Protein AF-0000000079776681 (afdb_homodimer)

Organism: Hymenolepis diminuta (NCBI:txid6216)

Nearest PDB structures (foldseek):
  3s3t-assembly1_A  TM=7.686E-01  e=5.148E-08  Lactiplantibacillus plantarum
  3hgm-assembly1_B  TM=6.720E-01  e=2.477E-07  Halomonas elongata
  4wy2-assembly1_A-2  TM=6.965E-01  e=6.649E-05  Proteus mirabilis HI4320
  4r2k-assembly1_A-2  TM=7.471E-01  e=3.004E-04  Salmonella enterica subsp. enterica serovar Typhimurium str. LT2
  4r2j-assembly1_A-2  TM=7.509E-01  e=6.386E-04  Salmonella enterica subsp. enterica serovar Typhimurium str. LT2

pLDDT: mean 78.18, std 20.66, range [31.72, 98.12]

Solvent-accessible surface area (backbone atoms only — not comparable to full-atom values): 18279 Å² total; per-residue (Å²): 135,51,50,33,36,35,31,58,41,60,94,55,75,54,33,52,52,24,54,44,48,39,62,76,58,49,65,50,67,62,24,33,40,34,38,35,32,64,40,47,80,73,52,54,78,65,49,66,79,73,71,72,77,78,70,81,52,77,64,55,62,50,50,41,51,48,48,52,51,48,51,47,48,52,53,42,48,53,55,46,50,52,22,61,72,74,58,33,49,61,45,67,47,77,43,80,33,83,48,51,36,57,52,51,52,50,50,36,60,77,65,62,38,43,33,37,36,30,38,26,78,13,53,42,98,82,68,39,60,34,62,40,72,44,56,50,49,37,65,36,62,43,74,39,33,30,31,41,28,43,38,55,55,91,82,46,76,42,75,82,64,71,86,69,72,82,123,135,52,50,34,35,35,34,58,42,60,95,57,73,53,32,52,52,24,53,44,48,39,62,77,57,50,66,50,67,61,24,34,39,34,36,35,32,62,40,46,80,74,52,53,78,67,49,64,78,74,71,71,76,76,70,80,52,77,64,55,63,50,50,43,50,47,50,51,51,50,52,49,49,53,53,42,48,55,55,47,51,50,23,61,73,74,57,32,48,60,46,67,47,77,42,80,33,84,47,52,36,58,51,52,52,49,52,36,60,77,65,63,35,43,33,37,36,30,39,26,80,12,53,42,99,82,68,39,60,34,59,41,71,44,58,50,49,37,66,35,62,44,76,40,31,29,32,41,29,44,39,53,54,92,82,46,76,39,71,82,65,70,85,71,74,82,123

Foldseek 3Di:
DAFEEEQEDDPDPQSVLLVLCCVQPPDDQAYEYEYEYEAELPPCVLVPVPPPDPCPDPVSSVVSVVVVVVVQVVVQVLVVVVCVVVNHHYHYDYHYDNQPLVVSQVVCVVVVGQEYTYEAAQQDVVGHGDGDPNLVSNCVPHPHYYHYHYDDDVPDPPPRRDDDPSD/DAFEEEQEDDPDPQSVLLVLCCVQPPDDQAYEYEYEYEAELPPCVLVPVPPPDPCPDPVSSVVSVVVVVVVQVVVQVLVVVVCVVVNHHYHYDYHYDNQPLVVSQVVCVVVVGQEYTYEAAQQDVVGHGDGDPNLVSNCVPHPHYYHYHYDDDPVDPPPRRDDDPSD

Secondary structure (DSSP, 8-state):
-PPEEEEEE-SSTHHHHHHHHHHHHT--TT-EEEEEEEE-TT-GGGS-STT-SS--SHHHHHHHHHHHHHHHHHHHHHHHHHHHHHT-EEEEEEEE-S-HHHHHHHHHHHTT-SEEEEE--EE-TTS-EE--HHHHHHHHH-SS-EEEEPPPPTTS--TT-------/-PPEEEEEE-SSTHHHHHHHHHHHHT--TT-EEEEEEEE-TT-GGGS-SGGGSS--SHHHHHHHHHHHHHHHHHHHHHHHHHHHHHT-EEEEEEEE-S-HHHHHHHHHHHTT-SEEEEEE-EE-TTS-EE--HHHHHHHHH-SS-EEEEEPPPTTS--TT-------

Structure (mmCIF, N/CA/C/O backbone):
data_AF-0000000079776681-model_v1
#
loop_
_entity.id
_entity.type
_entity.pdbx_description
1 polymer 'Usp domain-containing protein'
#
loop_
_atom_site.group_PDB
_atom_site.id
_atom_site.type_symbol
_atom_site.label_atom_id
_atom_site.label_alt_id
_atom_site.label_comp_id
_atom_site.label_asym_id
_atom_site.label_entity_id
_atom_site.label_seq_id
_atom_site.pdbx_PDB_ins_code
_atom_site.Cartn_x
_atom_site.Cartn_y
_atom_site.Cartn_z
_atom_site.occupancy
_atom_site.B_iso_or_equiv
_atom_site.auth_seq_id
_atom_site.auth_comp_id
_atom_site.auth_asym_id
_atom_site.auth_atom_id
_atom_site.pdbx_PDB_model_num
ATOM 1 N N . MET A 1 1 ? -20.094 -4.68 -7.137 1 76.25 1 MET A N 1
ATOM 2 C CA . MET A 1 1 ? -19.25 -5.477 -8.023 1 76.25 1 MET A CA 1
ATOM 3 C C . MET A 1 1 ? -17.922 -5.809 -7.363 1 76.25 1 MET A C 1
ATOM 5 O O . MET A 1 1 ? -17.406 -5.027 -6.562 1 76.25 1 MET A O 1
ATOM 9 N N . GLY A 1 2 ? -17.453 -7.074 -7.484 1 90.62 2 GLY A N 1
ATOM 10 C CA . GLY A 1 2 ? -16.266 -7.582 -6.809 1 90.62 2 GLY A CA 1
ATOM 11 C C . GLY A 1 2 ? -14.969 -7.105 -7.438 1 90.62 2 GLY A C 1
ATOM 12 O O . GLY A 1 2 ? -14.922 -6.832 -8.641 1 90.62 2 GLY A O 1
ATOM 13 N N . ARG A 1 3 ? -14.016 -6.902 -6.762 1 95.25 3 ARG A N 1
ATOM 14 C CA . ARG A 1 3 ? -12.672 -6.512 -7.191 1 95.25 3 ARG A CA 1
ATOM 15 C C . ARG A 1 3 ? -11.82 -7.738 -7.488 1 95.25 3 ARG A C 1
ATOM 17 O O . ARG A 1 3 ? -12.125 -8.844 -7.031 1 95.25 3 ARG A O 1
ATOM 24 N N . THR A 1 4 ? -10.883 -7.508 -8.344 1 97.5 4 THR A N 1
ATOM 25 C CA . THR A 1 4 ? -9.82 -8.492 -8.516 1 97.5 4 THR A CA 1
ATOM 26 C C . THR A 1 4 ? -8.57 -8.086 -7.746 1 97.5 4 THR A C 1
ATOM 28 O O . THR A 1 4 ? -7.965 -7.047 -8.031 1 97.5 4 THR A O 1
ATOM 31 N N . ILE A 1 5 ? -8.172 -8.93 -6.816 1 97.81 5 ILE A N 1
ATOM 32 C CA . ILE A 1 5 ? -7.062 -8.625 -5.918 1 97.81 5 ILE A CA 1
ATOM 33 C C . ILE A 1 5 ? -5.934 -9.633 -6.137 1 97.81 5 ILE A C 1
ATOM 35 O O . ILE A 1 5 ? -6.168 -10.844 -6.156 1 97.81 5 ILE A O 1
ATOM 39 N N . LEU A 1 6 ? -4.734 -9.086 -6.367 1 98.12 6 LEU A N 1
ATOM 40 C CA . LEU A 1 6 ? -3.562 -9.93 -6.551 1 98.12 6 LEU A CA 1
ATOM 41 C C . LEU A 1 6 ? -2.729 -9.984 -5.277 1 98.12 6 LEU A C 1
ATOM 43 O O . LEU A 1 6 ? -2.365 -8.953 -4.723 1 98.12 6 LEU A O 1
ATOM 47 N N . VAL A 1 7 ? -2.453 -11.203 -4.828 1 97 7 VAL A N 1
ATOM 48 C CA . VAL A 1 7 ? -1.637 -11.445 -3.641 1 97 7 VAL A CA 1
ATOM 49 C C . VAL A 1 7 ? -0.467 -12.359 -3.994 1 97 7 VAL A C 1
ATOM 51 O O . VAL A 1 7 ? -0.622 -13.578 -4.043 1 97 7 VAL A O 1
ATOM 54 N N . PRO A 1 8 ? 0.708 -11.734 -4.281 1 95.88 8 PRO A N 1
ATOM 55 C CA . PRO A 1 8 ? 1.884 -12.594 -4.426 1 95.88 8 PRO A CA 1
ATOM 56 C C . PRO A 1 8 ? 2.188 -13.391 -3.158 1 95.88 8 PRO A C 1
ATOM 58 O O . PRO A 1 8 ? 2.135 -12.844 -2.055 1 95.88 8 PRO A O 1
ATOM 61 N N . ILE A 1 9 ? 2.496 -14.688 -3.346 1 91.56 9 ILE A N 1
ATOM 62 C CA . ILE A 1 9 ? 2.719 -15.547 -2.189 1 91.56 9 ILE A CA 1
ATOM 63 C C . ILE A 1 9 ? 4.027 -16.312 -2.361 1 91.56 9 ILE A C 1
ATOM 65 O O . ILE A 1 9 ? 4.504 -16.5 -3.484 1 91.56 9 ILE A O 1
ATOM 69 N N . ASP A 1 10 ? 4.602 -16.625 -1.295 1 85.25 10 ASP A N 1
ATOM 70 C CA . ASP A 1 10 ? 5.773 -17.484 -1.214 1 85.25 10 ASP A CA 1
ATOM 71 C C . ASP A 1 10 ? 5.676 -18.422 -0.013 1 85.25 10 ASP A C 1
ATOM 73 O O . ASP A 1 10 ? 4.684 -18.406 0.721 1 85.25 10 ASP A O 1
ATOM 77 N N . PRO A 1 11 ? 6.523 -19.344 0.108 1 82.12 11 PRO A N 1
ATOM 78 C CA . PRO A 1 11 ? 6.41 -20.328 1.188 1 82.12 11 PRO A CA 1
ATOM 79 C C . PRO A 1 11 ? 6.609 -19.719 2.57 1 82.12 11 PRO A C 1
ATOM 81 O O . PRO A 1 11 ? 6.332 -20.359 3.584 1 82.12 11 PRO A O 1
ATOM 84 N N . SER A 1 12 ? 7.043 -18.469 2.65 1 78 12 SER A N 1
ATOM 85 C CA . SER A 1 12 ? 7.305 -17.828 3.939 1 78 12 SER A CA 1
ATOM 86 C C . SER A 1 12 ? 6.008 -17.5 4.672 1 78 12 SER A C 1
ATOM 88 O O . SER A 1 12 ? 4.949 -17.391 4.051 1 78 12 SER A O 1
ATOM 90 N N . GLU A 1 13 ? 6.004 -17.375 5.988 1 78.19 13 GLU A N 1
ATOM 91 C CA . GLU A 1 13 ? 4.852 -17.031 6.816 1 78.19 13 GLU A CA 1
ATOM 92 C C . GLU A 1 13 ? 4.477 -15.555 6.648 1 78.19 13 GLU A C 1
ATOM 94 O O . GLU A 1 13 ? 3.34 -15.172 6.922 1 78.19 13 GLU A O 1
ATOM 99 N N . THR A 1 14 ? 5.367 -14.836 6.066 1 78.19 14 THR A N 1
ATOM 100 C CA . THR A 1 14 ? 5.16 -13.398 5.949 1 78.19 14 THR A CA 1
ATOM 101 C C . THR A 1 14 ? 4.039 -13.094 4.957 1 78.19 14 THR A C 1
ATOM 103 O O . THR A 1 14 ? 3.271 -12.148 5.152 1 78.19 14 THR A O 1
ATOM 106 N N . CYS A 1 15 ? 3.902 -13.961 3.988 1 83.38 15 CYS A N 1
ATOM 107 C CA . CYS A 1 15 ? 2.908 -13.664 2.963 1 83.38 15 CYS A CA 1
ATOM 108 C C . CYS A 1 15 ? 1.496 -13.852 3.504 1 83.38 15 CYS A C 1
ATOM 110 O O . CYS A 1 15 ? 0.536 -13.32 2.939 1 83.38 15 CYS A O 1
ATOM 112 N N . LYS A 1 16 ? 1.359 -14.617 4.605 1 87.56 16 LYS A N 1
ATOM 113 C CA . LYS A 1 16 ? 0.053 -14.805 5.23 1 87.56 16 LYS A CA 1
ATOM 114 C C . LYS A 1 16 ? -0.472 -13.492 5.805 1 87.56 16 LYS A C 1
ATOM 116 O O . LYS A 1 16 ? -1.683 -13.32 5.965 1 87.56 16 LYS A O 1
ATOM 121 N N . LEU A 1 17 ? 0.472 -12.648 6.09 1 89.88 17 LEU A N 1
ATOM 122 C CA . LEU A 1 17 ? 0.088 -11.359 6.641 1 89.88 17 LEU A CA 1
ATOM 123 C C . LEU A 1 17 ? -0.7 -10.547 5.617 1 89.88 17 LEU A C 1
ATOM 125 O O . LEU A 1 17 ? -1.634 -9.82 5.977 1 89.88 17 LEU A O 1
ATOM 129 N N . ALA A 1 18 ? -0.32 -10.672 4.344 1 93.5 18 ALA A N 1
ATOM 130 C CA . ALA A 1 18 ? -1.04 -9.977 3.279 1 93.5 18 ALA A CA 1
ATOM 131 C C . ALA A 1 18 ? -2.473 -10.484 3.164 1 93.5 18 ALA A C 1
ATOM 133 O O . ALA A 1 18 ? -3.41 -9.695 3.021 1 93.5 18 ALA A O 1
ATOM 134 N N . LEU A 1 19 ? -2.631 -11.781 3.254 1 92.62 19 LEU A N 1
ATOM 135 C CA . LEU A 1 19 ? -3.967 -12.359 3.191 1 92.62 19 LEU A CA 1
ATOM 136 C C . LEU A 1 19 ? -4.797 -11.953 4.406 1 92.62 19 LEU A C 1
ATOM 138 O O . LEU A 1 19 ? -5.98 -11.648 4.277 1 92.62 19 LEU A O 1
ATOM 142 N N . LYS A 1 20 ? -4.18 -11.969 5.539 1 92.06 20 LYS A N 1
ATOM 143 C CA . LYS A 1 20 ? -4.871 -11.539 6.746 1 92.06 20 LYS A CA 1
ATOM 144 C C . LYS A 1 20 ? -5.332 -10.086 6.625 1 92.06 20 LYS A C 1
ATOM 146 O O . LYS A 1 20 ? -6.449 -9.75 7.023 1 92.06 20 LYS A O 1
ATOM 151 N N . PHE A 1 21 ? -4.473 -9.312 6.109 1 93.62 21 PHE A N 1
ATOM 152 C CA . PHE A 1 21 ? -4.84 -7.918 5.887 1 93.62 21 PHE A CA 1
ATOM 153 C C . PHE A 1 21 ? -6.082 -7.82 5.012 1 93.62 21 PHE A C 1
ATOM 155 O O . PHE A 1 21 ? -7.012 -7.074 5.32 1 93.62 21 PHE A O 1
ATOM 162 N N . TYR A 1 22 ? -6.07 -8.562 3.887 1 94.88 22 TYR A N 1
ATOM 163 C CA . TYR A 1 22 ? -7.23 -8.578 3.006 1 94.88 22 TYR A CA 1
ATOM 164 C C . TYR A 1 22 ? -8.484 -9.008 3.762 1 94.88 22 TYR A C 1
ATOM 166 O O . TYR A 1 22 ? -9.516 -8.328 3.699 1 94.88 22 TYR A O 1
ATOM 174 N N . THR A 1 23 ? -8.422 -10.047 4.523 1 93.69 23 THR A N 1
ATOM 175 C CA . THR A 1 23 ? -9.578 -10.625 5.207 1 93.69 23 THR A CA 1
ATOM 176 C C . THR A 1 23 ? -10.109 -9.664 6.262 1 93.69 23 THR A C 1
ATOM 178 O O . THR A 1 23 ? -11.328 -9.523 6.426 1 93.69 23 THR A O 1
ATOM 181 N N . ASP A 1 24 ? -9.219 -8.961 6.875 1 91.88 24 ASP A N 1
ATOM 182 C CA . ASP A 1 24 ? -9.609 -8.117 7.996 1 91.88 24 ASP A CA 1
ATOM 183 C C . ASP A 1 24 ? -10.133 -6.77 7.512 1 91.88 24 ASP A C 1
ATOM 185 O O . ASP A 1 24 ? -10.969 -6.145 8.172 1 91.88 24 ASP A O 1
ATOM 189 N N . ASN A 1 25 ? -9.656 -6.402 6.289 1 92.5 25 ASN A N 1
ATOM 190 C CA . ASN A 1 25 ? -9.883 -4.996 5.969 1 92.5 25 ASN A CA 1
ATOM 191 C C . ASN A 1 25 ? -10.641 -4.84 4.652 1 92.5 25 ASN A C 1
ATOM 193 O O . ASN A 1 25 ? -11.289 -3.816 4.426 1 92.5 25 ASN A O 1
ATOM 197 N N . LEU A 1 26 ? -10.578 -5.855 3.789 1 92.94 26 LEU A N 1
ATOM 198 C CA . LEU A 1 26 ? -11.055 -5.625 2.43 1 92.94 26 LEU A CA 1
ATOM 199 C C . LEU A 1 26 ? -12.031 -6.715 2.002 1 92.94 26 LEU A C 1
ATOM 201 O O . LEU A 1 26 ? -12.562 -6.676 0.892 1 92.94 26 LEU A O 1
ATOM 205 N N . PHE A 1 27 ? -12.281 -7.57 2.885 1 92.38 27 PHE A N 1
ATOM 206 C CA . PHE A 1 27 ? -13.023 -8.766 2.52 1 92.38 27 PHE A CA 1
ATOM 207 C C . PHE A 1 27 ? -14.352 -8.398 1.857 1 92.38 27 PHE A C 1
ATOM 209 O O . PHE A 1 27 ? -15.125 -7.617 2.406 1 92.38 27 PHE A O 1
ATOM 216 N N . ASN A 1 28 ? -14.547 -8.922 0.691 1 93.06 28 ASN A N 1
ATOM 217 C CA . ASN A 1 28 ? -15.781 -8.875 -0.083 1 93.06 28 ASN A CA 1
ATOM 218 C C . ASN A 1 28 ? -16.031 -10.195 -0.815 1 93.06 28 ASN A C 1
ATOM 220 O O . ASN A 1 28 ? -15.219 -10.609 -1.639 1 93.06 28 ASN A O 1
ATOM 224 N N . LYS A 1 29 ? -17.094 -10.797 -0.49 1 92.94 29 LYS A N 1
ATOM 225 C CA . LYS A 1 29 ? -17.406 -12.125 -1.013 1 92.94 29 LYS A CA 1
ATOM 226 C C . LYS A 1 29 ? -17.438 -12.117 -2.539 1 92.94 29 LYS A C 1
ATOM 228 O O . LYS A 1 29 ? -17.281 -13.164 -3.172 1 92.94 29 LYS A O 1
ATOM 233 N N . ASP A 1 30 ? -17.641 -10.984 -3.098 1 95.31 30 ASP A N 1
ATOM 234 C CA . ASP A 1 30 ? -17.75 -10.891 -4.551 1 95.31 30 ASP A CA 1
ATOM 235 C C . ASP A 1 30 ? -16.375 -10.695 -5.195 1 95.31 30 ASP A C 1
ATOM 237 O O . ASP A 1 30 ? -16.25 -10.719 -6.418 1 95.31 30 ASP A O 1
ATOM 241 N N . ASP A 1 31 ? -15.352 -10.547 -4.391 1 96.75 31 ASP A N 1
ATOM 242 C CA . ASP A 1 31 ? -14 -10.352 -4.902 1 96.75 31 ASP A CA 1
ATOM 243 C C . ASP A 1 31 ? -13.453 -11.633 -5.52 1 96.75 31 ASP A C 1
ATOM 245 O O . ASP A 1 31 ? -13.969 -12.727 -5.266 1 96.75 31 ASP A O 1
ATOM 249 N N . THR A 1 32 ? -12.516 -11.469 -6.406 1 97.25 32 THR A N 1
ATOM 250 C CA . THR A 1 32 ? -11.656 -12.547 -6.875 1 97.25 32 THR A CA 1
ATOM 251 C C . THR A 1 32 ? -10.227 -12.344 -6.387 1 97.25 32 THR A C 1
ATOM 253 O O . THR A 1 32 ? -9.617 -11.305 -6.645 1 97.25 32 THR A O 1
ATOM 256 N N . LEU A 1 33 ? -9.75 -13.297 -5.664 1 97.12 33 LEU A N 1
ATOM 257 C CA . LEU A 1 33 ? -8.367 -13.25 -5.215 1 97.12 33 LEU A CA 1
ATOM 258 C C . LEU A 1 33 ? -7.473 -14.086 -6.129 1 97.12 33 LEU A C 1
ATOM 260 O O . LEU A 1 33 ? -7.777 -15.25 -6.41 1 97.12 33 LEU A O 1
ATOM 264 N N . ILE A 1 34 ? -6.406 -13.461 -6.617 1 97.44 34 ILE A N 1
ATOM 265 C CA . ILE A 1 34 ? -5.391 -14.156 -7.398 1 97.44 34 ILE A CA 1
ATOM 266 C C . ILE A 1 34 ? -4.133 -14.344 -6.555 1 97.44 34 ILE A C 1
ATOM 268 O O . ILE A 1 34 ? -3.469 -13.367 -6.188 1 97.44 34 ILE A O 1
ATOM 272 N N . PHE A 1 35 ? -3.896 -15.57 -6.219 1 96.38 35 PHE A N 1
ATOM 273 C CA . PHE A 1 35 ? -2.639 -15.914 -5.566 1 96.38 35 PHE A CA 1
ATOM 274 C C . PHE A 1 35 ? -1.572 -16.266 -6.594 1 96.38 35 PHE A C 1
ATOM 276 O O . PHE A 1 35 ? -1.797 -17.109 -7.469 1 96.38 35 PHE A O 1
ATOM 283 N N . LEU A 1 36 ? -0.427 -15.609 -6.52 1 95.88 36 LEU A N 1
ATOM 284 C CA . LEU A 1 36 ? 0.642 -15.828 -7.488 1 95.88 36 LEU A CA 1
ATOM 285 C C . LEU A 1 36 ? 1.93 -16.25 -6.789 1 95.88 36 LEU A C 1
ATOM 287 O O . LEU A 1 36 ? 2.408 -15.562 -5.887 1 95.88 36 LEU A O 1
ATOM 291 N N . HIS A 1 37 ? 2.422 -17.375 -7.125 1 93.75 37 HIS A N 1
ATOM 292 C CA . HIS A 1 37 ? 3.744 -17.812 -6.703 1 93.75 37 HIS A CA 1
ATOM 293 C C . HIS A 1 37 ? 4.727 -17.812 -7.867 1 93.75 37 HIS A C 1
ATOM 295 O O . HIS A 1 37 ? 4.5 -18.469 -8.883 1 93.75 37 HIS A O 1
ATOM 301 N N . VAL A 1 38 ? 5.77 -17.031 -7.707 1 91.81 38 VAL A N 1
ATOM 302 C CA . VAL A 1 38 ? 6.781 -16.922 -8.75 1 91.81 38 VAL A CA 1
ATOM 303 C C . VAL A 1 38 ? 8.031 -17.703 -8.344 1 91.81 38 VAL A C 1
ATOM 305 O O . VAL A 1 38 ? 8.586 -17.469 -7.262 1 91.81 38 VAL A O 1
ATOM 308 N N . ILE A 1 39 ? 8.477 -18.609 -9.133 1 85.94 39 ILE A N 1
ATOM 309 C CA . ILE A 1 39 ? 9.664 -19.422 -8.898 1 85.94 39 ILE A CA 1
ATOM 310 C C . ILE A 1 39 ? 10.805 -18.938 -9.789 1 85.94 39 ILE A C 1
ATOM 312 O O . ILE A 1 39 ? 10.625 -18.75 -10.992 1 85.94 39 ILE A O 1
ATOM 316 N N . ASP A 1 40 ? 11.883 -18.625 -9.133 1 80.62 40 ASP A N 1
ATOM 317 C CA . ASP A 1 40 ? 13.078 -18.281 -9.898 1 80.62 40 ASP A CA 1
ATOM 318 C C . ASP A 1 40 ? 13.781 -19.547 -10.406 1 80.62 40 ASP A C 1
ATOM 320 O O . ASP A 1 40 ? 14.359 -20.297 -9.617 1 80.62 40 ASP A O 1
ATOM 324 N N . PRO A 1 41 ? 13.781 -19.719 -11.695 1 74.88 41 PRO A N 1
ATOM 325 C CA . PRO A 1 41 ? 14.398 -20.938 -12.219 1 74.88 41 PRO A CA 1
ATOM 326 C C . PRO A 1 41 ? 15.914 -20.969 -12.047 1 74.88 41 PRO A C 1
ATOM 328 O O . PRO A 1 41 ? 16.531 -22.031 -12.125 1 74.88 41 PRO A O 1
ATOM 331 N N . THR A 1 42 ? 16.516 -19.719 -11.859 1 68.62 42 THR A N 1
ATOM 332 C CA . THR A 1 42 ? 17.969 -19.641 -11.766 1 68.62 42 THR A CA 1
ATOM 333 C C . THR A 1 42 ? 18.422 -19.797 -10.32 1 68.62 42 THR A C 1
ATOM 335 O O . THR A 1 42 ? 19.625 -19.906 -10.047 1 68.62 42 THR A O 1
ATOM 338 N N . SER A 1 43 ? 17.594 -19.578 -9.398 1 59.88 43 SER A N 1
ATOM 339 C CA . SER A 1 43 ? 17.969 -19.609 -7.988 1 59.88 43 SER A CA 1
ATOM 340 C C . SER A 1 43 ? 18.516 -20.984 -7.594 1 59.88 43 SER A C 1
ATOM 342 O O . SER A 1 43 ? 17.891 -22 -7.898 1 59.88 43 SER A O 1
ATOM 344 N N . LYS A 1 44 ? 19.984 -21.047 -7.551 1 51.59 44 LYS A N 1
ATOM 345 C CA . LYS A 1 44 ? 20.719 -22.234 -7.16 1 51.59 44 LYS A CA 1
ATOM 346 C C . LYS A 1 44 ? 20.109 -22.875 -5.918 1 51.59 44 LYS A C 1
ATOM 348 O O . LYS A 1 44 ? 20.5 -23.984 -5.539 1 51.59 44 LYS A O 1
ATOM 353 N N . LYS A 1 45 ? 19.75 -22 -5.094 1 50.94 45 LYS A N 1
ATOM 354 C CA . LYS A 1 45 ? 19.266 -22.578 -3.844 1 50.94 45 LYS A CA 1
ATOM 355 C C . LYS A 1 45 ? 18.234 -23.688 -4.105 1 50.94 45 LYS A C 1
ATOM 357 O O . LYS A 1 45 ? 17.797 -24.359 -3.178 1 50.94 45 LYS A O 1
ATOM 362 N N . MET A 1 46 ? 17.625 -23.562 -5.227 1 45.09 46 MET A N 1
ATOM 363 C CA . MET A 1 46 ? 16.781 -24.688 -5.609 1 45.09 46 MET A CA 1
ATOM 364 C C . MET A 1 46 ? 17.594 -25.984 -5.645 1 45.09 46 MET A C 1
ATOM 366 O O . MET A 1 46 ? 17.047 -27.078 -5.543 1 45.09 46 MET A O 1
ATOM 370 N N . VAL A 1 47 ? 19.047 -25.766 -6.012 1 39.06 47 VAL A N 1
ATOM 371 C CA . VAL A 1 47 ? 19.953 -26.906 -6.051 1 39.06 47 VAL A CA 1
ATOM 372 C C . VAL A 1 47 ? 20.578 -27.109 -4.676 1 39.06 47 VAL A C 1
ATOM 374 O O . VAL A 1 47 ? 21.188 -26.203 -4.121 1 39.06 47 VAL A O 1
ATOM 377 N N . GLY A 1 48 ? 20.016 -27.703 -3.713 1 38.88 48 GLY A N 1
ATOM 378 C CA . GLY A 1 48 ? 20.719 -28.078 -2.494 1 38.88 48 GLY A CA 1
ATOM 379 C C . GLY A 1 48 ? 22.219 -28.031 -2.639 1 38.88 48 GLY A C 1
ATOM 380 O O . GLY A 1 48 ? 22.766 -28.328 -3.707 1 38.88 48 GLY A O 1
ATOM 381 N N . GLU A 1 49 ? 22.891 -27.016 -1.97 1 40.31 49 GLU A N 1
ATOM 382 C CA . GLU A 1 49 ? 24.344 -27 -1.86 1 40.31 49 GLU A CA 1
ATOM 383 C C . GLU A 1 49 ? 24.922 -28.406 -1.908 1 40.31 49 GLU A C 1
ATOM 385 O O . GLU A 1 49 ? 26.141 -28.578 -1.887 1 40.31 49 GLU A O 1
ATOM 390 N N . GLU A 1 50 ? 24.219 -29.406 -1.318 1 38.34 50 GLU A N 1
ATOM 391 C CA . GLU A 1 50 ? 25.062 -30.578 -1.119 1 38.34 50 GLU A CA 1
ATOM 392 C C . GLU A 1 50 ? 25.797 -30.953 -2.4 1 38.34 50 GLU A C 1
ATOM 394 O O . GLU A 1 50 ? 27.016 -31.203 -2.375 1 38.34 50 GLU A O 1
ATOM 399 N N . LYS A 1 51 ? 25.219 -31.906 -3.355 1 43 51 LYS A N 1
ATOM 400 C CA . LYS A 1 51 ? 26.047 -32.75 -4.219 1 43 51 LYS A CA 1
ATOM 401 C C . LYS A 1 51 ? 26.516 -31.984 -5.453 1 43 51 LYS A C 1
ATOM 403 O O . LYS A 1 51 ? 25.875 -32.031 -6.5 1 43 51 LYS A O 1
ATOM 408 N N . LYS A 1 52 ? 27.062 -30.875 -5.297 1 43 52 LYS A N 1
ATOM 409 C CA . LYS A 1 52 ? 27.844 -30.297 -6.375 1 43 52 LYS A CA 1
ATOM 410 C C . LYS A 1 52 ? 28.656 -31.359 -7.117 1 43 52 LYS A C 1
ATOM 412 O O . LYS A 1 52 ? 29.234 -31.078 -8.164 1 43 52 LYS A O 1
ATOM 417 N N . GLU A 1 53 ? 29.375 -32.188 -6.203 1 38.47 53 GLU A N 1
ATOM 418 C CA . GLU A 1 53 ? 30.375 -32.969 -6.914 1 38.47 53 GLU A CA 1
ATOM 419 C C . GLU A 1 53 ? 29.781 -33.625 -8.156 1 38.47 53 GLU A C 1
ATOM 421 O O . GLU A 1 53 ? 30.359 -33.562 -9.242 1 38.47 53 GLU A O 1
ATOM 426 N N . GLU A 1 54 ? 29.312 -34.969 -7.984 1 38.69 54 GLU A N 1
ATOM 427 C CA . GLU A 1 54 ? 29.297 -36.031 -9 1 38.69 54 GLU A CA 1
ATOM 428 C C . GLU A 1 54 ? 28.109 -35.875 -9.945 1 38.69 54 GLU A C 1
ATOM 430 O O . GLU A 1 54 ? 28.016 -36.562 -10.953 1 38.69 54 GLU A O 1
ATOM 435 N N . LEU A 1 55 ? 26.844 -35.438 -9.438 1 39.38 55 LEU A N 1
ATOM 436 C CA . LEU A 1 55 ? 25.781 -35.906 -10.328 1 39.38 55 LEU A CA 1
ATOM 437 C C . LEU A 1 55 ? 25.547 -34.875 -11.445 1 39.38 55 LEU A C 1
ATOM 439 O O . LEU A 1 55 ? 24.844 -33.875 -11.242 1 39.38 55 LEU A O 1
ATOM 443 N N . ARG A 1 56 ? 26.484 -34.562 -12.195 1 40.88 56 ARG A N 1
ATOM 444 C CA . ARG A 1 56 ? 26.516 -34 -13.547 1 40.88 56 ARG A CA 1
ATOM 445 C C . ARG A 1 56 ? 25.312 -34.469 -14.352 1 40.88 56 ARG A C 1
ATOM 447 O O . ARG A 1 56 ? 25.234 -34.25 -15.562 1 40.88 56 ARG A O 1
ATOM 454 N N . ASP A 1 57 ? 24.594 -35.656 -13.93 1 42.62 57 ASP A N 1
ATOM 455 C CA . ASP A 1 57 ? 23.656 -36.219 -14.891 1 42.62 57 ASP A CA 1
ATOM 456 C C . ASP A 1 57 ? 22.359 -35.406 -14.953 1 42.62 57 ASP A C 1
ATOM 458 O O . ASP A 1 57 ? 21.891 -34.875 -13.938 1 42.62 57 ASP A O 1
ATOM 462 N N . ASN A 1 58 ? 21.812 -34.969 -16.109 1 47.72 58 ASN A N 1
ATOM 463 C CA . ASN A 1 58 ? 20.594 -34.344 -16.609 1 47.72 58 ASN A CA 1
ATOM 464 C C . ASN A 1 58 ? 19.391 -34.688 -15.75 1 47.72 58 ASN A C 1
ATOM 466 O O . ASN A 1 58 ? 18.344 -34.031 -15.844 1 47.72 58 ASN A O 1
ATOM 470 N N . SER A 1 59 ? 19.453 -35.781 -15 1 48.66 59 SER A N 1
ATOM 471 C CA . SER A 1 59 ? 18.297 -36.25 -14.25 1 48.66 59 SER A CA 1
ATOM 472 C C . SER A 1 59 ? 18.094 -35.438 -12.977 1 48.66 59 SER A C 1
ATOM 474 O O . SER A 1 59 ? 16.969 -35.25 -12.516 1 48.66 59 SER A O 1
ATOM 476 N N . VAL A 1 60 ? 19.141 -34.906 -12.367 1 49 60 VAL A N 1
ATOM 477 C CA . VAL A 1 60 ? 19.047 -34.219 -11.094 1 49 60 VAL A CA 1
ATOM 478 C C . VAL A 1 60 ? 18.391 -32.844 -11.297 1 49 60 VAL A C 1
ATOM 480 O O . VAL A 1 60 ? 17.609 -32.406 -10.461 1 49 60 VAL A O 1
ATOM 483 N N . SER A 1 61 ? 18.688 -32.281 -12.422 1 54.62 61 SER A N 1
ATOM 484 C CA . SER A 1 61 ? 18.078 -30.984 -12.742 1 54.62 61 SER A CA 1
ATOM 485 C C . SER A 1 61 ? 16.562 -31.109 -12.844 1 54.62 61 SER A C 1
ATOM 487 O O . SER A 1 61 ? 15.836 -30.203 -12.422 1 54.62 61 SER A O 1
ATOM 489 N N . ASN A 1 62 ? 16.172 -32.281 -13.352 1 57.62 62 ASN A N 1
ATOM 490 C CA . ASN A 1 62 ? 14.75 -32.531 -13.531 1 57.62 62 ASN A CA 1
ATOM 491 C C . ASN A 1 62 ? 14.039 -32.719 -12.195 1 57.62 62 ASN A C 1
ATOM 493 O O . ASN A 1 62 ? 12.906 -32.281 -12.008 1 57.62 62 ASN A O 1
ATOM 497 N N . ILE A 1 63 ? 14.805 -33.344 -11.227 1 56.44 63 ILE A N 1
ATOM 498 C CA . ILE A 1 63 ? 14.195 -33.656 -9.938 1 56.44 63 ILE A CA 1
ATOM 499 C C . ILE A 1 63 ? 14.008 -32.375 -9.133 1 56.44 63 ILE A C 1
ATOM 501 O O . ILE A 1 63 ? 12.969 -32.156 -8.508 1 56.44 63 ILE A O 1
ATOM 505 N N . THR A 1 64 ? 14.961 -31.516 -9.297 1 62.97 64 THR A N 1
ATOM 506 C CA . THR A 1 64 ? 14.891 -30.266 -8.555 1 62.97 64 THR A CA 1
ATOM 507 C C . THR A 1 64 ? 13.789 -29.375 -9.117 1 62.97 64 THR A C 1
ATOM 509 O O . THR A 1 64 ? 13 -28.797 -8.359 1 62.97 64 THR A O 1
ATOM 512 N N . ALA A 1 65 ? 13.711 -29.5 -10.375 1 66.44 65 ALA A N 1
ATOM 513 C CA . ALA A 1 65 ? 12.68 -28.703 -11.023 1 66.44 65 ALA A CA 1
ATOM 514 C C . ALA A 1 65 ? 11.289 -29.219 -10.672 1 66.44 65 ALA A C 1
ATOM 516 O O . ALA A 1 65 ? 10.383 -28.422 -10.398 1 66.44 65 ALA A O 1
ATOM 517 N N . GLN A 1 66 ? 11.234 -30.531 -10.648 1 72.25 66 GLN A N 1
ATOM 518 C CA . GLN A 1 66 ? 9.945 -31.125 -10.328 1 72.25 66 GLN A CA 1
ATOM 519 C C . GLN A 1 66 ? 9.555 -30.844 -8.883 1 72.25 66 GLN A C 1
ATOM 521 O O . GLN A 1 66 ? 8.383 -30.594 -8.586 1 72.25 66 GLN A O 1
ATOM 526 N N . ARG A 1 67 ? 10.477 -30.859 -8.016 1 71.44 67 ARG A N 1
ATOM 527 C CA . ARG A 1 67 ? 10.211 -30.594 -6.605 1 71.44 67 ARG A CA 1
ATOM 528 C C . ARG A 1 67 ? 9.75 -29.156 -6.395 1 71.44 67 ARG A C 1
ATOM 530 O O . ARG A 1 67 ? 8.836 -28.906 -5.613 1 71.44 67 ARG A O 1
ATOM 537 N N . VAL A 1 68 ? 10.383 -28.344 -7.102 1 71.19 68 VAL A N 1
ATOM 538 C CA . VAL A 1 68 ? 10.031 -26.922 -6.996 1 71.19 68 VAL A CA 1
ATOM 539 C C . VAL A 1 68 ? 8.602 -26.703 -7.496 1 71.19 68 VAL A C 1
ATOM 541 O O . VAL A 1 68 ? 7.82 -26 -6.859 1 71.19 68 VAL A O 1
ATOM 544 N N . LEU A 1 69 ? 8.32 -27.375 -8.516 1 73.62 69 LEU A N 1
ATOM 545 C CA . LEU A 1 69 ? 6.973 -27.281 -9.07 1 73.62 69 LEU A CA 1
ATOM 546 C C . LEU A 1 69 ? 5.945 -27.875 -8.117 1 73.62 69 LEU A C 1
ATOM 548 O O . LEU A 1 69 ? 4.863 -27.312 -7.934 1 73.62 69 LEU A O 1
ATOM 552 N N . ASP A 1 70 ? 6.34 -28.969 -7.555 1 77.5 70 ASP A N 1
ATOM 553 C CA . ASP A 1 70 ? 5.43 -29.625 -6.629 1 77.5 70 ASP A CA 1
ATOM 554 C C . ASP A 1 70 ? 5.195 -28.781 -5.383 1 77.5 70 ASP A C 1
ATOM 556 O O . ASP A 1 70 ? 4.07 -28.703 -4.879 1 77.5 70 ASP A O 1
ATOM 560 N N . ASN A 1 71 ? 6.215 -28.172 -4.953 1 77.38 71 ASN A N 1
ATOM 561 C CA . ASN A 1 71 ? 6.082 -27.281 -3.805 1 77.38 71 ASN A CA 1
ATOM 562 C C . ASN A 1 71 ? 5.199 -26.078 -4.129 1 77.38 71 ASN A C 1
ATOM 564 O O . ASN A 1 71 ? 4.398 -25.641 -3.293 1 77.38 71 ASN A O 1
ATOM 568 N N . GLY A 1 72 ? 5.387 -25.656 -5.293 1 78.56 72 GLY A N 1
ATOM 569 C CA . GLY A 1 72 ? 4.547 -24.562 -5.738 1 78.56 72 GLY A CA 1
ATOM 570 C C . GLY A 1 72 ? 3.078 -24.938 -5.824 1 78.56 72 GLY A C 1
ATOM 571 O O . GLY A 1 72 ? 2.213 -24.172 -5.387 1 78.56 72 GLY A O 1
ATOM 572 N N . LYS A 1 73 ? 2.848 -26.109 -6.258 1 82.06 73 LYS A N 1
ATOM 573 C CA . LYS A 1 73 ? 1.479 -26.609 -6.371 1 82.06 73 LYS A CA 1
ATOM 574 C C . LYS A 1 73 ? 0.848 -26.797 -4.992 1 82.06 73 LYS A C 1
ATOM 576 O O . LYS A 1 73 ? -0.318 -26.453 -4.789 1 82.06 73 LYS A O 1
ATOM 581 N N . ALA A 1 74 ? 1.649 -27.328 -4.145 1 85.69 74 ALA A N 1
ATOM 582 C CA . ALA A 1 74 ? 1.145 -27.516 -2.787 1 85.69 74 ALA A CA 1
ATOM 583 C C . ALA A 1 74 ? 0.773 -26.188 -2.141 1 85.69 74 ALA A C 1
ATOM 585 O O . ALA A 1 74 ? -0.253 -26.094 -1.463 1 85.69 74 ALA A O 1
ATOM 586 N N . LEU A 1 75 ? 1.588 -25.25 -2.371 1 85.44 75 LEU A N 1
ATOM 587 C CA . LEU A 1 75 ? 1.332 -23.922 -1.826 1 85.44 75 LEU A CA 1
ATOM 588 C C . LEU A 1 75 ? 0.036 -23.344 -2.385 1 85.44 75 LEU A C 1
ATOM 590 O O . LEU A 1 75 ? -0.814 -22.875 -1.63 1 85.44 75 LEU A O 1
ATOM 594 N N . THR A 1 76 ? -0.166 -23.438 -3.691 1 87.5 76 THR A N 1
ATOM 595 C CA . THR A 1 76 ? -1.353 -22.875 -4.332 1 87.5 76 THR A CA 1
ATOM 596 C C . THR A 1 76 ? -2.607 -23.625 -3.883 1 87.5 76 THR A C 1
ATOM 598 O O . THR A 1 76 ? -3.672 -23.016 -3.73 1 87.5 76 THR A O 1
ATOM 601 N N . HIS A 1 77 ? -2.486 -24.938 -3.566 1 89.44 77 HIS A N 1
ATOM 602 C CA . HIS A 1 77 ? -3.629 -25.734 -3.135 1 89.44 77 HIS A CA 1
ATOM 603 C C . HIS A 1 77 ? -4.145 -25.266 -1.777 1 89.44 77 HIS A C 1
ATOM 605 O O . HIS A 1 77 ? -5.355 -25.234 -1.544 1 89.44 77 HIS A O 1
ATOM 611 N N . LYS A 1 78 ? -3.244 -24.875 -0.934 1 89.69 78 LYS A N 1
ATOM 612 C CA . LYS A 1 78 ? -3.615 -24.375 0.387 1 89.69 78 LYS A CA 1
ATOM 613 C C . LYS A 1 78 ? -4.469 -23.125 0.277 1 89.69 78 LYS A C 1
ATOM 615 O O . LYS A 1 78 ? -5.465 -22.969 0.984 1 89.69 78 LYS A O 1
ATOM 620 N N . TYR A 1 79 ? -4.137 -22.281 -0.601 1 90.38 79 TYR A N 1
ATOM 621 C CA . TYR A 1 79 ? -4.836 -21.016 -0.738 1 90.38 79 TYR A CA 1
ATOM 622 C C . TYR A 1 79 ? -6.156 -21.188 -1.483 1 90.38 79 TYR A C 1
ATOM 624 O O . TYR A 1 79 ? -7.141 -20.516 -1.192 1 90.38 79 TYR A O 1
ATOM 632 N N . LEU A 1 80 ? -6.195 -22.172 -2.432 1 91.38 80 LEU A N 1
ATOM 633 C CA . LEU A 1 80 ? -7.449 -22.531 -3.092 1 91.38 80 LEU A CA 1
ATOM 634 C C . LEU A 1 80 ? -8.445 -23.109 -2.094 1 91.38 80 LEU A C 1
ATOM 636 O O . LEU A 1 80 ? -9.625 -22.75 -2.113 1 91.38 80 LEU A O 1
ATOM 640 N N . ALA A 1 81 ? -7.914 -23.953 -1.229 1 92.12 81 ALA A N 1
ATOM 641 C CA . ALA A 1 81 ? -8.758 -24.562 -0.2 1 92.12 81 ALA A CA 1
ATOM 642 C C . ALA A 1 81 ? -9.305 -23.5 0.75 1 92.12 81 ALA A C 1
ATOM 644 O O . ALA A 1 81 ? -10.484 -23.531 1.115 1 92.12 81 ALA A O 1
ATOM 645 N N . TRP A 1 82 ? -8.422 -22.578 1.156 1 90 82 TRP A N 1
ATOM 646 C CA . TRP A 1 82 ? -8.844 -21.469 2.01 1 90 82 TRP A CA 1
ATOM 647 C C . TRP A 1 82 ? -9.992 -20.703 1.37 1 90 82 TRP A C 1
ATOM 649 O O . TRP A 1 82 ? -10.984 -20.391 2.033 1 90 82 TRP A O 1
ATOM 659 N N . GLY A 1 83 ? -9.852 -20.359 0.069 1 90.94 83 GLY A N 1
ATOM 660 C CA . GLY A 1 83 ? -10.891 -19.641 -0.648 1 90.94 83 GLY A CA 1
ATOM 661 C C . GLY A 1 83 ? -12.227 -20.359 -0.664 1 90.94 83 GLY A C 1
ATOM 662 O O . GLY A 1 83 ? -13.281 -19.75 -0.494 1 90.94 83 GLY A O 1
ATOM 663 N N . ARG A 1 84 ? -12.164 -21.688 -0.869 1 90.69 84 ARG A N 1
ATOM 664 C CA . ARG A 1 84 ? -13.367 -22.516 -0.854 1 90.69 84 ARG A CA 1
ATOM 665 C C . ARG A 1 84 ? -14.039 -22.484 0.516 1 90.69 84 ARG A C 1
ATOM 667 O O . ARG A 1 84 ? -15.258 -22.344 0.611 1 90.69 84 ARG A O 1
ATOM 674 N N . ASP A 1 85 ? -13.258 -22.469 1.529 1 92.81 85 ASP A N 1
ATOM 675 C CA . ASP A 1 85 ? -13.773 -22.484 2.896 1 92.81 85 ASP A CA 1
ATOM 676 C C . ASP A 1 85 ? -14.461 -21.172 3.234 1 92.81 85 ASP A C 1
ATOM 678 O O . ASP A 1 85 ? -15.508 -21.156 3.883 1 92.81 85 ASP A O 1
ATOM 682 N N . VAL A 1 86 ? -13.891 -20.141 2.734 1 92.12 86 VAL A N 1
ATOM 683 C CA . VAL A 1 86 ? -14.398 -18.812 3.082 1 92.12 86 VAL A CA 1
ATOM 684 C C . VAL A 1 86 ? -15.484 -18.406 2.096 1 92.12 86 VAL A C 1
ATOM 686 O O . VAL A 1 86 ? -16.266 -17.484 2.371 1 92.12 86 VAL A O 1
ATOM 689 N N . GLY A 1 87 ? -15.555 -19.078 0.926 1 92.94 87 GLY A N 1
ATOM 690 C CA . GLY A 1 87 ? -16.594 -18.797 -0.054 1 92.94 87 GLY A CA 1
ATOM 691 C C . GLY A 1 87 ? -16.266 -17.625 -0.951 1 92.94 87 GLY A C 1
ATOM 692 O O . GLY A 1 87 ? -17.141 -16.812 -1.259 1 92.94 87 GLY A O 1
ATOM 693 N N . ILE A 1 88 ? -15.039 -17.406 -1.291 1 94.62 88 ILE A N 1
ATOM 694 C CA . ILE A 1 88 ? -14.617 -16.344 -2.193 1 94.62 88 ILE A CA 1
ATOM 695 C C . ILE A 1 88 ? -13.977 -16.953 -3.443 1 94.62 88 ILE A C 1
ATOM 697 O O . ILE A 1 88 ? -13.422 -18.047 -3.393 1 94.62 88 ILE A O 1
ATOM 701 N N . ASN A 1 89 ? -14.117 -16.344 -4.555 1 95.94 89 ASN A N 1
ATOM 702 C CA . ASN A 1 89 ? -13.461 -16.781 -5.781 1 95.94 89 ASN A CA 1
ATOM 703 C C . ASN A 1 89 ? -11.945 -16.625 -5.695 1 95.94 89 ASN A C 1
ATOM 705 O O . ASN A 1 89 ? -11.445 -15.562 -5.344 1 95.94 89 ASN A O 1
ATOM 709 N N . VAL A 1 90 ? -11.289 -17.75 -5.934 1 95.69 90 VAL A N 1
ATOM 710 C CA . VAL A 1 90 ? -9.828 -17.734 -5.855 1 95.69 90 VAL A CA 1
ATOM 711 C C . VAL A 1 90 ? -9.234 -18.328 -7.129 1 95.69 90 VAL A C 1
ATOM 713 O O . VAL A 1 90 ? -9.734 -19.328 -7.641 1 95.69 90 VAL A O 1
ATOM 716 N N . LYS A 1 91 ? -8.234 -17.656 -7.66 1 95.31 91 LYS A N 1
ATOM 717 C CA . LYS A 1 91 ? -7.336 -18.188 -8.68 1 95.31 91 LYS A CA 1
ATOM 718 C C . LYS A 1 91 ? -5.902 -18.266 -8.156 1 95.31 91 LYS A C 1
ATOM 720 O O . LYS A 1 91 ? -5.457 -17.391 -7.414 1 95.31 91 LYS A O 1
ATOM 725 N N . ALA A 1 92 ? -5.277 -19.359 -8.5 1 93.44 92 ALA A N 1
ATOM 726 C CA . ALA A 1 92 ? -3.885 -19.5 -8.078 1 93.44 92 ALA A CA 1
ATOM 727 C C . ALA A 1 92 ? -2.992 -19.859 -9.266 1 93.44 92 ALA A C 1
ATOM 729 O O . ALA A 1 92 ? -3.33 -20.734 -10.07 1 93.44 92 ALA A O 1
ATOM 730 N N . PHE A 1 93 ? -1.872 -19.109 -9.375 1 90.88 93 PHE A N 1
ATOM 731 C CA . PHE A 1 93 ? -0.925 -19.328 -10.469 1 90.88 93 PHE A CA 1
ATOM 732 C C . PHE A 1 93 ? 0.477 -19.578 -9.922 1 90.88 93 PHE A C 1
ATOM 734 O O . PHE A 1 93 ? 0.856 -19.016 -8.891 1 90.88 93 PHE A O 1
ATOM 741 N N . VAL A 1 94 ? 1.157 -20.469 -10.586 1 90.5 94 VAL A N 1
ATOM 742 C CA . VAL A 1 94 ? 2.598 -20.625 -10.414 1 90.5 94 VAL A CA 1
ATOM 743 C C . VAL A 1 94 ? 3.32 -20.219 -11.695 1 90.5 94 VAL A C 1
ATOM 745 O O . VAL A 1 94 ? 2.994 -20.719 -12.781 1 90.5 94 VAL A O 1
ATOM 748 N N . GLN A 1 95 ? 4.168 -19.312 -11.555 1 89.81 95 GLN A N 1
ATOM 749 C CA . GLN A 1 95 ? 4.906 -18.859 -12.727 1 89.81 95 GLN A CA 1
ATOM 750 C C . GLN A 1 95 ? 6.414 -18.969 -12.508 1 89.81 95 GLN A C 1
ATOM 752 O O . GLN A 1 95 ? 6.902 -18.688 -11.414 1 89.81 95 GLN A O 1
ATOM 757 N N . SER A 1 96 ? 7.074 -19.422 -13.516 1 86.62 96 SER A N 1
ATOM 758 C CA . SER A 1 96 ? 8.531 -19.406 -13.516 1 86.62 96 SER A CA 1
ATOM 759 C C . SER A 1 96 ? 9.078 -18.141 -14.172 1 86.62 96 SER A C 1
ATOM 761 O O . SER A 1 96 ? 8.781 -17.859 -15.336 1 86.62 96 SER A O 1
ATOM 763 N N . ASP A 1 97 ? 9.727 -17.312 -13.406 1 88.62 97 ASP A N 1
ATOM 764 C CA . ASP A 1 97 ? 10.289 -16.062 -13.891 1 88.62 97 ASP A CA 1
ATOM 765 C C . ASP A 1 97 ? 11.508 -15.648 -13.062 1 88.62 97 ASP A C 1
ATOM 767 O O . ASP A 1 97 ? 11.492 -15.758 -11.836 1 88.62 97 ASP A O 1
ATOM 771 N N . ALA A 1 98 ? 12.531 -15.219 -13.82 1 86.56 98 ALA A N 1
ATOM 772 C CA . ALA A 1 98 ? 13.734 -14.766 -13.117 1 86.56 98 ALA A CA 1
ATOM 773 C C . ALA A 1 98 ? 13.484 -13.461 -12.383 1 86.56 98 ALA A C 1
ATOM 775 O O . ALA A 1 98 ? 14.172 -13.141 -11.414 1 86.56 98 ALA A O 1
ATOM 776 N N . LYS A 1 99 ? 12.555 -12.727 -12.812 1 92.62 99 LYS A N 1
ATOM 777 C CA . LYS A 1 99 ? 12.195 -11.461 -12.188 1 92.62 99 LYS A CA 1
ATOM 778 C C . LYS A 1 99 ? 10.789 -11.516 -11.609 1 92.62 99 LYS A C 1
ATOM 780 O O . LYS A 1 99 ? 9.812 -11.188 -12.297 1 92.62 99 LYS A O 1
ATOM 785 N N . SER A 1 100 ? 10.719 -11.797 -10.383 1 93.19 100 SER A N 1
ATOM 786 C CA . SER A 1 100 ? 9.438 -11.984 -9.711 1 93.19 100 SER A CA 1
ATOM 787 C C . SER A 1 100 ? 8.578 -10.727 -9.805 1 93.19 100 SER A C 1
ATOM 789 O O . SER A 1 100 ? 7.371 -10.812 -10.047 1 93.19 100 SER A O 1
ATOM 791 N N . ALA A 1 101 ? 9.211 -9.625 -9.656 1 94.81 101 ALA A N 1
ATOM 792 C CA . ALA A 1 101 ? 8.477 -8.359 -9.664 1 94.81 101 ALA A CA 1
ATOM 793 C C . ALA A 1 101 ? 7.816 -8.117 -11.023 1 94.81 101 ALA A C 1
ATOM 795 O O . ALA A 1 101 ? 6.664 -7.688 -11.086 1 94.81 101 ALA A O 1
ATOM 796 N N . VAL A 1 102 ? 8.5 -8.438 -12.055 1 95.25 102 VAL A N 1
ATOM 797 C CA . VAL A 1 102 ? 7.98 -8.266 -13.414 1 95.25 102 VAL A CA 1
ATOM 798 C C . VAL A 1 102 ? 6.816 -9.219 -13.648 1 95.25 102 VAL A C 1
ATOM 800 O O . VAL A 1 102 ? 5.797 -8.836 -14.227 1 95.25 102 VAL A O 1
ATOM 803 N N . ALA A 1 103 ? 6.977 -10.398 -13.188 1 95.69 103 ALA A N 1
ATOM 804 C CA . ALA A 1 103 ? 5.906 -11.375 -13.305 1 95.69 103 ALA A CA 1
ATOM 805 C C . ALA A 1 103 ? 4.641 -10.906 -12.594 1 95.69 103 ALA A C 1
ATOM 807 O O . ALA A 1 103 ? 3.535 -11.031 -13.125 1 95.69 103 ALA A O 1
ATOM 808 N N . ILE A 1 104 ? 4.793 -10.32 -11.453 1 97 104 ILE A N 1
ATOM 809 C CA . ILE A 1 104 ? 3.676 -9.82 -10.656 1 97 104 ILE A CA 1
ATOM 810 C C . ILE A 1 104 ? 2.949 -8.719 -11.43 1 97 104 ILE A C 1
ATOM 812 O O . ILE A 1 104 ? 1.724 -8.742 -11.547 1 97 104 ILE A O 1
ATOM 816 N N . LEU A 1 105 ? 3.703 -7.867 -12 1 96.38 105 LEU A N 1
ATOM 817 C CA . LEU A 1 105 ? 3.113 -6.746 -12.734 1 96.38 105 LEU A CA 1
ATOM 818 C C . LEU A 1 105 ? 2.447 -7.227 -14.016 1 96.38 105 LEU A C 1
ATOM 820 O O . LEU A 1 105 ? 1.405 -6.703 -14.414 1 96.38 105 LEU A O 1
ATOM 824 N N . ASN A 1 106 ? 3.025 -8.211 -14.648 1 96.5 106 ASN A N 1
ATOM 825 C CA . ASN A 1 106 ? 2.422 -8.789 -15.844 1 96.5 106 ASN A CA 1
ATOM 826 C C . ASN A 1 106 ? 1.08 -9.445 -15.531 1 96.5 106 ASN A C 1
ATOM 828 O O . ASN A 1 106 ? 0.104 -9.242 -16.25 1 96.5 106 ASN A O 1
ATOM 832 N N . VAL A 1 107 ? 1.03 -10.148 -14.461 1 96.75 107 VAL A N 1
ATOM 833 C CA . VAL A 1 107 ? -0.211 -10.805 -14.055 1 96.75 107 VAL A CA 1
ATOM 834 C C . VAL A 1 107 ? -1.259 -9.758 -13.703 1 96.75 107 VAL A C 1
ATOM 836 O O . VAL A 1 107 ? -2.434 -9.898 -14.047 1 96.75 107 VAL A O 1
ATOM 839 N N . ALA A 1 108 ? -0.831 -8.719 -13.023 1 96.75 108 ALA A N 1
ATOM 840 C CA . ALA A 1 108 ? -1.749 -7.637 -12.672 1 96.75 108 ALA A CA 1
ATOM 841 C C . ALA A 1 108 ? -2.395 -7.039 -13.922 1 96.75 108 ALA A C 1
ATOM 843 O O . ALA A 1 108 ? -3.604 -6.805 -13.953 1 96.75 108 ALA A O 1
ATOM 844 N N . ARG A 1 109 ? -1.592 -6.852 -14.93 1 95.38 109 ARG A N 1
ATOM 845 C CA . ARG A 1 109 ? -2.082 -6.281 -16.172 1 95.38 109 ARG A CA 1
ATOM 846 C C . ARG A 1 109 ? -2.982 -7.27 -16.922 1 95.38 109 ARG A C 1
ATOM 848 O O . ARG A 1 109 ? -4.086 -6.918 -17.328 1 95.38 109 ARG A O 1
ATOM 855 N N . GLU A 1 110 ? -2.58 -8.461 -17.031 1 96.06 110 GLU A N 1
ATOM 856 C CA . GLU A 1 110 ? -3.262 -9.5 -17.812 1 96.06 110 GLU A CA 1
ATOM 857 C C . GLU A 1 110 ? -4.641 -9.805 -17.219 1 96.06 110 GLU A C 1
ATOM 859 O O . GLU A 1 110 ? -5.582 -10.094 -17.969 1 96.06 110 GLU A O 1
ATOM 864 N N . HIS A 1 111 ? -4.773 -9.695 -15.93 1 96.5 111 HIS A N 1
ATOM 865 C CA . HIS A 1 111 ? -6.016 -10.094 -15.281 1 96.5 111 HIS A CA 1
ATOM 866 C C . HIS A 1 111 ? -6.797 -8.883 -14.781 1 96.5 111 HIS A C 1
ATOM 868 O O . HIS A 1 111 ? -7.719 -9.023 -13.977 1 96.5 111 HIS A O 1
ATOM 874 N N . CYS A 1 112 ? -6.34 -7.664 -15.188 1 95.75 112 CYS A N 1
ATOM 875 C CA . CYS A 1 112 ? -7.023 -6.422 -14.844 1 95.75 112 CYS A CA 1
ATOM 876 C C . CYS A 1 112 ? -7.227 -6.305 -13.336 1 95.75 112 CYS A C 1
ATOM 878 O O . CYS A 1 112 ? -8.336 -6.035 -12.875 1 95.75 112 CYS A O 1
ATOM 880 N N . VAL A 1 113 ? -6.176 -6.535 -12.602 1 96.88 113 VAL A N 1
ATOM 881 C CA . VAL A 1 113 ? -6.176 -6.477 -11.141 1 96.88 113 VAL A CA 1
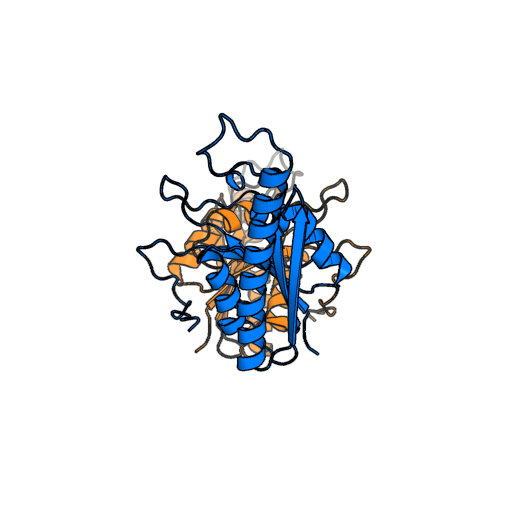ATOM 882 C C . VAL A 1 113 ? -6.488 -5.055 -10.68 1 96.88 113 VAL A C 1
ATOM 884 O O . VAL A 1 113 ? -5.984 -4.086 -11.258 1 96.88 113 VAL A O 1
ATOM 887 N N . ASP A 1 114 ? -7.309 -4.957 -9.625 1 96.12 114 ASP A N 1
ATOM 888 C CA . ASP A 1 114 ? -7.688 -3.656 -9.086 1 96.12 114 ASP A CA 1
ATOM 889 C C . ASP A 1 114 ? -6.746 -3.236 -7.957 1 96.12 114 ASP A C 1
ATOM 891 O O . ASP A 1 114 ? -6.621 -2.049 -7.656 1 96.12 114 ASP A O 1
ATOM 895 N N . HIS A 1 115 ? -6.133 -4.203 -7.379 1 97.19 115 HIS A N 1
ATOM 896 C CA . HIS A 1 115 ? -5.352 -3.947 -6.176 1 97.19 115 HIS A CA 1
ATOM 897 C C . HIS A 1 115 ? -4.348 -5.066 -5.918 1 97.19 115 HIS A C 1
ATOM 899 O O . HIS A 1 115 ? -4.684 -6.246 -6.055 1 97.19 115 HIS A O 1
ATOM 905 N N . ILE A 1 116 ? -3.111 -4.691 -5.652 1 97.94 116 ILE A N 1
ATOM 906 C CA . ILE A 1 116 ? -2.094 -5.656 -5.254 1 97.94 116 ILE A CA 1
ATOM 907 C C . ILE A 1 116 ? -1.828 -5.539 -3.756 1 97.94 116 ILE A C 1
ATOM 909 O O . ILE A 1 116 ? -1.653 -4.434 -3.234 1 97.94 116 ILE A O 1
ATOM 913 N N . ILE A 1 117 ? -1.843 -6.652 -3.055 1 97.75 117 ILE A N 1
ATOM 914 C CA . ILE A 1 117 ? -1.508 -6.691 -1.635 1 97.75 117 ILE A CA 1
ATOM 915 C C . ILE A 1 117 ? -0.334 -7.641 -1.406 1 97.75 117 ILE A C 1
ATOM 917 O O . ILE A 1 117 ? -0.415 -8.828 -1.733 1 97.75 117 ILE A O 1
ATOM 921 N N . MET A 1 118 ? 0.733 -7.113 -0.854 1 95.62 118 MET A N 1
ATOM 922 C CA . MET A 1 118 ? 1.906 -7.957 -0.658 1 95.62 118 MET A CA 1
ATOM 923 C C . MET A 1 118 ? 2.586 -7.645 0.671 1 95.62 118 MET A C 1
ATOM 925 O O . MET A 1 118 ? 2.424 -6.551 1.215 1 95.62 118 MET A O 1
ATOM 929 N N . ALA A 1 119 ? 3.295 -8.617 1.161 1 90.94 119 ALA A N 1
ATOM 930 C CA . ALA A 1 119 ? 4.031 -8.445 2.41 1 90.94 119 ALA A CA 1
ATOM 931 C C . ALA A 1 119 ? 5.469 -8.008 2.145 1 90.94 119 ALA A C 1
ATOM 933 O O . ALA A 1 119 ? 6.023 -8.289 1.081 1 90.94 119 ALA A O 1
ATOM 934 N N . SER A 1 120 ? 5.961 -7.223 3.025 1 84 120 SER A N 1
ATOM 935 C CA . SER A 1 120 ? 7.387 -6.914 3 1 84 120 SER A CA 1
ATOM 936 C C . SER A 1 120 ? 8.141 -7.695 4.074 1 84 120 SER A C 1
ATOM 938 O O . SER A 1 120 ? 7.566 -8.047 5.105 1 84 120 SER A O 1
ATOM 940 N N . ARG A 1 121 ? 9.234 -8.406 3.807 1 67.38 121 ARG A N 1
ATOM 941 C CA . ARG A 1 121 ? 10.008 -9.281 4.68 1 67.38 121 ARG A CA 1
ATOM 942 C C . ARG A 1 121 ? 10.43 -8.555 5.953 1 67.38 121 ARG A C 1
ATOM 944 O O . ARG A 1 121 ? 10.672 -9.188 6.984 1 67.38 121 ARG A O 1
ATOM 951 N N . GLY A 1 122 ? 10.008 -7.402 6.207 1 59.78 122 GLY A N 1
ATOM 952 C CA . GLY A 1 122 ? 10.188 -6.73 7.48 1 59.78 122 GLY A CA 1
ATOM 953 C C . GLY A 1 122 ? 11.617 -6.262 7.711 1 59.78 122 GLY A C 1
ATOM 954 O O . GLY A 1 122 ? 12.281 -5.812 6.781 1 59.78 122 GLY A O 1
ATOM 955 N N . LEU A 1 123 ? 12.172 -6.625 8.938 1 56.47 123 LEU A N 1
ATOM 956 C CA . LEU A 1 123 ? 13.406 -6.137 9.539 1 56.47 123 LEU A CA 1
ATOM 957 C C . LEU A 1 123 ? 14.617 -6.82 8.922 1 56.47 123 LEU A C 1
ATOM 959 O O . LEU A 1 123 ? 14.602 -8.031 8.695 1 56.47 123 LEU A O 1
ATOM 963 N N . ASN A 1 124 ? 15.438 -5.984 8.32 1 57.47 124 ASN A N 1
ATOM 964 C CA . ASN A 1 124 ? 16.75 -6.531 7.973 1 57.47 124 ASN A CA 1
ATOM 965 C C . ASN A 1 124 ? 17.484 -7.039 9.203 1 57.47 124 ASN A C 1
ATOM 967 O O . ASN A 1 124 ? 16.938 -7.027 10.312 1 57.47 124 ASN A O 1
ATOM 971 N N . ALA A 1 125 ? 18.547 -7.676 8.922 1 57.66 125 ALA A N 1
ATOM 972 C CA . ALA A 1 125 ? 19.391 -8.258 9.961 1 57.66 125 ALA A CA 1
ATOM 973 C C . ALA A 1 125 ? 19.688 -7.238 11.062 1 57.66 125 ALA A C 1
ATOM 975 O O . ALA A 1 125 ? 19.984 -7.613 12.203 1 57.66 125 ALA A O 1
ATOM 976 N N . LEU A 1 126 ? 19.5 -5.996 10.766 1 59.03 126 LEU A N 1
ATOM 977 C CA . LEU A 1 126 ? 19.844 -4.949 11.734 1 59.03 126 LEU A CA 1
ATOM 978 C C . LEU A 1 126 ? 18.594 -4.43 12.43 1 59.03 126 LEU A C 1
ATOM 980 O O . LEU A 1 126 ? 18.656 -3.498 13.234 1 59.03 126 LEU A O 1
ATOM 984 N N . GLY A 1 127 ? 17.516 -5.008 12.203 1 58.59 127 GLY A N 1
ATOM 985 C CA . GLY A 1 127 ? 16.281 -4.668 12.906 1 58.59 127 GLY A CA 1
ATOM 986 C C . GLY A 1 127 ? 15.547 -3.498 12.289 1 58.59 127 GLY A C 1
ATOM 987 O O . GLY A 1 127 ? 14.695 -2.883 12.938 1 58.59 127 GLY A O 1
ATOM 988 N N . ARG A 1 128 ? 16.047 -3.211 11.203 1 59.47 128 ARG A N 1
ATOM 989 C CA . ARG A 1 128 ? 15.391 -2.076 10.562 1 59.47 128 ARG A CA 1
ATOM 990 C C . ARG A 1 128 ? 14.414 -2.545 9.492 1 59.47 128 ARG A C 1
ATOM 992 O O . ARG A 1 128 ? 14.594 -3.605 8.891 1 59.47 128 ARG A O 1
ATOM 999 N N . THR A 1 129 ? 13.32 -1.819 9.445 1 60.84 129 THR A N 1
ATOM 1000 C CA . THR A 1 129 ? 12.344 -2.154 8.422 1 60.84 129 THR A CA 1
ATOM 1001 C C . THR A 1 129 ? 12.961 -2.053 7.031 1 60.84 129 THR A C 1
ATOM 1003 O O . THR A 1 129 ? 13.641 -1.07 6.715 1 60.84 129 THR A O 1
ATOM 1006 N N . PHE A 1 130 ? 13.039 -3.23 6.367 1 71.62 130 PHE A N 1
ATOM 1007 C CA . PHE A 1 130 ? 13.578 -3.283 5.012 1 71.62 130 PHE A CA 1
ATOM 1008 C C . PHE A 1 130 ? 12.531 -3.82 4.039 1 71.62 130 PHE A C 1
ATOM 1010 O O . PHE A 1 130 ? 11.797 -4.754 4.363 1 71.62 130 PHE A O 1
ATOM 1017 N N . MET A 1 131 ? 12.359 -3.049 2.986 1 82.81 131 MET A N 1
ATOM 1018 C CA . MET A 1 131 ? 11.516 -3.545 1.903 1 82.81 131 MET A CA 1
ATOM 1019 C C . MET A 1 131 ? 12.328 -4.387 0.923 1 82.81 131 MET A C 1
ATOM 1021 O O . MET A 1 131 ? 13.406 -3.98 0.496 1 82.81 131 MET A O 1
ATOM 1025 N N . GLY A 1 132 ? 11.875 -5.523 0.676 1 83.19 132 GLY A N 1
ATOM 1026 C CA . GLY A 1 132 ? 12.531 -6.375 -0.299 1 83.19 132 GLY A CA 1
ATOM 1027 C C . GLY A 1 132 ? 12.562 -5.777 -1.693 1 83.19 132 GLY A C 1
ATOM 1028 O O . GLY A 1 132 ? 11.781 -4.879 -2.004 1 83.19 132 GLY A O 1
ATOM 1029 N N . SER A 1 133 ? 13.43 -6.277 -2.492 1 87.25 133 SER A N 1
ATOM 1030 C CA . SER A 1 133 ? 13.633 -5.773 -3.848 1 87.25 133 SER A CA 1
ATOM 1031 C C . SER A 1 133 ? 12.375 -5.953 -4.695 1 87.25 133 SER A C 1
ATOM 1033 O O . SER A 1 133 ? 12.055 -5.102 -5.527 1 87.25 133 SER A O 1
ATOM 1035 N N . VAL A 1 134 ? 11.625 -7.027 -4.488 1 90.44 134 VAL A N 1
ATOM 1036 C CA . VAL A 1 134 ? 10.43 -7.305 -5.281 1 90.44 134 VAL A CA 1
ATOM 1037 C C . VAL A 1 134 ? 9.328 -6.316 -4.926 1 90.44 134 VAL A C 1
ATOM 1039 O O . VAL A 1 134 ? 8.766 -5.656 -5.805 1 90.44 134 VAL A O 1
ATOM 1042 N N . SER A 1 135 ? 9.016 -6.223 -3.617 1 92.69 135 SER A N 1
ATOM 1043 C CA . SER A 1 135 ? 7.977 -5.281 -3.197 1 92.69 135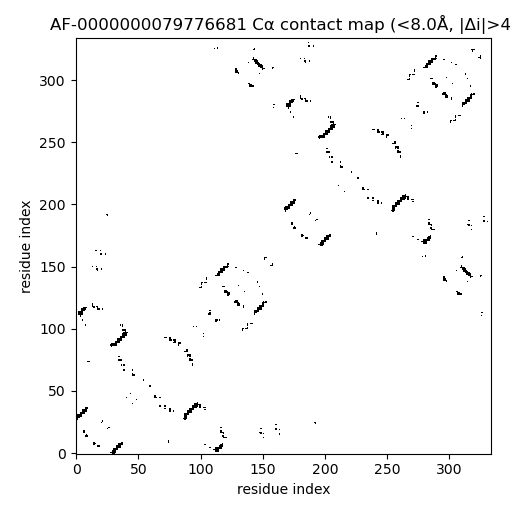 SER A CA 1
ATOM 1044 C C . SER A 1 135 ? 8.336 -3.854 -3.596 1 92.69 135 SER A C 1
ATOM 1046 O O . SER A 1 135 ? 7.469 -3.092 -4.031 1 92.69 135 SER A O 1
ATOM 1048 N N . ASN A 1 136 ? 9.562 -3.559 -3.475 1 90.81 136 ASN A N 1
ATOM 1049 C CA . ASN A 1 136 ? 10.023 -2.23 -3.863 1 90.81 136 ASN A CA 1
ATOM 1050 C C . ASN A 1 136 ? 9.773 -1.96 -5.344 1 90.81 136 ASN A C 1
ATOM 1052 O O . ASN A 1 136 ? 9.227 -0.917 -5.703 1 90.81 136 ASN A O 1
ATOM 1056 N N . TYR A 1 137 ? 10.125 -2.887 -6.152 1 91.75 137 TYR A N 1
ATOM 1057 C CA . TYR A 1 137 ? 9.938 -2.736 -7.594 1 91.75 137 TYR A CA 1
ATOM 1058 C C . TYR A 1 137 ? 8.453 -2.645 -7.941 1 91.75 137 TYR A C 1
ATOM 1060 O O . TYR A 1 137 ? 8.055 -1.798 -8.742 1 91.75 137 TYR A O 1
ATOM 1068 N N . VAL A 1 138 ? 7.664 -3.424 -7.359 1 94.44 138 VAL A N 1
ATOM 1069 C CA . VAL A 1 138 ? 6.238 -3.471 -7.66 1 94.44 138 VAL A CA 1
ATOM 1070 C C . VAL A 1 138 ? 5.586 -2.145 -7.277 1 94.44 138 VAL A C 1
ATOM 1072 O O . VAL A 1 138 ? 4.836 -1.564 -8.07 1 94.44 138 VAL A O 1
ATOM 1075 N N . VAL A 1 139 ? 5.891 -1.644 -6.133 1 93.62 139 VAL A N 1
ATOM 1076 C CA . VAL A 1 139 ? 5.258 -0.412 -5.676 1 93.62 139 VAL A CA 1
ATOM 1077 C C . VAL A 1 139 ? 5.66 0.746 -6.586 1 93.62 139 VAL A C 1
ATOM 1079 O O . VAL A 1 139 ? 4.859 1.646 -6.848 1 93.62 139 VAL A O 1
ATOM 1082 N N . HIS A 1 140 ? 6.789 0.697 -7.156 1 90.88 140 HIS A N 1
ATOM 1083 C CA . HIS A 1 140 ? 7.309 1.787 -7.973 1 90.88 140 HIS A CA 1
ATOM 1084 C C . HIS A 1 140 ? 6.746 1.73 -9.391 1 90.88 140 HIS A C 1
ATOM 1086 O O . HIS A 1 140 ? 6.645 2.758 -10.062 1 90.88 140 HIS A O 1
ATOM 1092 N N . HIS A 1 141 ? 6.293 0.564 -9.781 1 91.19 141 HIS A N 1
ATOM 1093 C CA . HIS A 1 141 ? 6.004 0.422 -11.203 1 91.19 141 HIS A CA 1
ATOM 1094 C C . HIS A 1 141 ? 4.551 0.027 -11.43 1 91.19 141 HIS A C 1
ATOM 1096 O O . HIS A 1 141 ? 4.09 -0.027 -12.578 1 91.19 141 HIS A O 1
ATOM 1102 N N . SER A 1 142 ? 3.867 -0.208 -10.367 1 93 142 SER A N 1
ATOM 1103 C CA . SER A 1 142 ? 2.479 -0.633 -10.508 1 93 142 SER A CA 1
ATOM 1104 C C . SER A 1 142 ? 1.605 0.497 -11.039 1 93 142 SER A C 1
ATOM 1106 O O . SER A 1 142 ? 1.774 1.655 -10.656 1 93 142 SER A O 1
ATOM 1108 N N . THR A 1 143 ? 0.595 0.113 -11.867 1 89.62 143 THR A N 1
ATOM 1109 C CA . THR A 1 143 ? -0.389 1.066 -12.367 1 89.62 143 THR A CA 1
ATOM 1110 C C . THR A 1 143 ? -1.681 0.987 -11.555 1 89.62 143 THR A C 1
ATOM 1112 O O . THR A 1 143 ? -2.635 1.72 -11.82 1 89.62 143 THR A O 1
ATOM 1115 N N . VAL A 1 144 ? -1.725 0.129 -10.594 1 93.38 144 VAL A N 1
ATOM 1116 C CA . VAL A 1 144 ? -2.861 -0.01 -9.695 1 93.38 144 VAL A CA 1
ATOM 1117 C C . VAL A 1 144 ? -2.398 0.174 -8.25 1 93.38 144 VAL A C 1
ATOM 1119 O O . VAL A 1 144 ? -1.203 0.087 -7.957 1 93.38 144 VAL A O 1
ATOM 1122 N N . PRO A 1 145 ? -3.301 0.388 -7.316 1 95.62 145 PRO A N 1
ATOM 1123 C CA . PRO A 1 145 ? -2.904 0.531 -5.91 1 95.62 145 PRO A CA 1
ATOM 1124 C C . PRO A 1 145 ? -2.184 -0.703 -5.375 1 95.62 145 PRO A C 1
ATOM 1126 O O . PRO A 1 145 ? -2.541 -1.831 -5.719 1 95.62 145 PRO A O 1
ATOM 1129 N N . VAL A 1 146 ? -1.145 -0.425 -4.566 1 96.88 146 VAL A N 1
ATOM 1130 C CA . VAL A 1 146 ? -0.386 -1.495 -3.928 1 96.88 146 VAL A CA 1
ATOM 1131 C C . VAL A 1 146 ? -0.372 -1.286 -2.414 1 96.88 146 VAL A C 1
ATOM 1133 O O . VAL A 1 146 ? -0.033 -0.202 -1.934 1 96.88 146 VAL A O 1
ATOM 1136 N N . THR A 1 147 ? -0.834 -2.289 -1.718 1 97.31 147 THR A N 1
ATOM 1137 C CA . THR A 1 147 ? -0.678 -2.289 -0.268 1 97.31 147 THR A CA 1
ATOM 1138 C C . THR A 1 147 ? 0.521 -3.135 0.147 1 97.31 147 THR A C 1
ATOM 1140 O O . THR A 1 147 ? 0.629 -4.301 -0.239 1 97.31 147 THR A O 1
ATOM 1143 N N . VAL A 1 148 ? 1.395 -2.535 0.866 1 96.06 148 VAL A N 1
ATOM 1144 C CA . VAL A 1 148 ? 2.535 -3.24 1.444 1 96.06 148 VAL A CA 1
ATOM 1145 C C . VAL A 1 148 ? 2.309 -3.449 2.939 1 96.06 148 VAL A C 1
ATOM 1147 O O . VAL A 1 148 ? 2.15 -2.484 3.691 1 96.06 148 VAL A O 1
ATOM 1150 N N . VAL A 1 149 ? 2.285 -4.695 3.346 1 94.31 149 VAL A N 1
ATOM 1151 C CA . VAL A 1 149 ? 2.057 -5.062 4.738 1 94.31 149 VAL A CA 1
ATOM 1152 C C . VAL A 1 149 ? 3.383 -5.43 5.402 1 94.31 149 VAL A C 1
ATOM 1154 O O . VAL A 1 149 ? 4.027 -6.41 5.02 1 94.31 149 VAL A O 1
ATOM 1157 N N . PRO A 1 150 ? 3.768 -4.625 6.371 1 89.44 150 PRO A N 1
ATOM 1158 C CA . PRO A 1 150 ? 5.051 -4.922 7.016 1 89.44 150 PRO A CA 1
ATOM 1159 C C . PRO A 1 150 ? 4.98 -6.141 7.934 1 89.44 150 PRO A C 1
ATOM 1161 O O . PRO A 1 150 ? 3.924 -6.438 8.492 1 89.44 150 PRO A O 1
ATOM 1164 N N . CYS A 1 151 ? 6.078 -6.848 7.934 1 78.44 151 CYS A N 1
ATOM 1165 C CA . CYS A 1 151 ? 6.199 -7.949 8.883 1 78.44 151 CYS A CA 1
ATOM 1166 C C . CYS A 1 151 ? 6.41 -7.422 10.305 1 78.44 151 CYS A C 1
ATOM 1168 O O . CYS A 1 151 ? 7.223 -6.523 10.523 1 78.44 151 CYS A O 1
ATOM 1170 N N . PRO A 1 152 ? 5.379 -7.816 11.203 1 66.75 152 PRO A N 1
ATOM 1171 C CA . PRO A 1 152 ? 5.52 -7.32 12.57 1 66.75 152 PRO A CA 1
ATOM 1172 C C . PRO A 1 152 ? 6.871 -7.672 13.188 1 66.75 152 PRO A C 1
ATOM 1174 O O . PRO A 1 152 ? 7.48 -8.68 12.82 1 66.75 152 PRO A O 1
ATOM 1177 N N . ASN A 1 153 ? 7.48 -6.617 13.68 1 57.19 153 ASN A N 1
ATOM 1178 C CA . ASN A 1 153 ? 8.648 -6.961 14.492 1 57.19 153 ASN A CA 1
ATOM 1179 C C . ASN A 1 153 ? 8.273 -7.91 15.625 1 57.19 153 ASN A C 1
ATOM 1181 O O . ASN A 1 153 ? 7.137 -7.914 16.094 1 57.19 153 ASN A O 1
ATOM 1185 N N . GLU A 1 154 ? 8.898 -9.094 15.68 1 52.56 154 GLU A N 1
ATOM 1186 C CA . GLU A 1 154 ? 8.672 -10.016 16.797 1 52.56 154 GLU A CA 1
ATOM 1187 C C . GLU A 1 154 ? 8.117 -9.289 18.016 1 52.56 154 GLU A C 1
ATOM 1189 O O . GLU A 1 154 ? 7.324 -9.852 18.766 1 52.56 154 GLU A O 1
ATOM 1194 N N . ASP A 1 155 ? 8.562 -8.164 18.344 1 46.22 155 ASP A N 1
ATOM 1195 C CA . ASP A 1 155 ? 8.242 -7.641 19.672 1 46.22 155 ASP A CA 1
ATOM 1196 C C . ASP A 1 155 ? 6.949 -6.832 19.656 1 46.22 155 ASP A C 1
ATOM 1198 O O . ASP A 1 155 ? 6.371 -6.543 20.703 1 46.22 155 ASP A O 1
ATOM 1202 N N . LYS A 1 156 ? 6.609 -6.27 18.609 1 46.97 156 LYS A N 1
ATOM 1203 C CA . LYS A 1 156 ? 5.402 -5.465 18.781 1 46.97 156 LYS A CA 1
ATOM 1204 C C . LYS A 1 156 ? 4.297 -5.93 17.844 1 46.97 156 LYS A C 1
ATOM 1206 O O . LYS A 1 156 ? 4.504 -6.016 16.625 1 46.97 156 LYS A O 1
ATOM 1211 N N . PRO A 1 157 ? 3.291 -6.672 18.406 1 42.28 157 PRO A N 1
ATOM 1212 C CA . PRO A 1 157 ? 2.184 -7.145 17.562 1 42.28 157 PRO A CA 1
ATOM 1213 C C . PRO A 1 157 ? 1.613 -6.047 16.672 1 42.28 157 PRO A C 1
ATOM 1215 O O . PRO A 1 157 ? 1.646 -4.867 17.031 1 42.28 157 PRO A O 1
ATOM 1218 N N . THR A 1 158 ? 1.834 -6.105 15.438 1 47.75 158 THR A N 1
ATOM 1219 C CA . THR A 1 158 ? 1.174 -5.133 14.57 1 47.75 158 THR A CA 1
ATOM 1220 C C . THR A 1 158 ? -0.209 -4.781 15.109 1 47.75 158 THR A C 1
ATOM 1222 O O . THR A 1 158 ? -1.004 -5.672 15.422 1 47.75 158 THR A O 1
ATOM 1225 N N . ARG A 1 159 ? -0.432 -3.883 15.727 1 38.94 159 ARG A N 1
ATOM 1226 C CA . ARG A 1 159 ? -1.728 -3.375 16.172 1 38.94 159 ARG A CA 1
ATOM 1227 C C . ARG A 1 159 ? -2.715 -3.314 15.008 1 38.94 159 ARG A C 1
ATOM 1229 O O . ARG A 1 159 ? -2.361 -2.887 13.906 1 38.94 159 ARG A O 1
ATOM 1236 N N . GLY A 1 160 ? -3.66 -4.387 14.992 1 41.62 160 GLY A N 1
ATOM 1237 C CA . GLY A 1 160 ? -4.809 -4.617 14.125 1 41.62 160 GLY A CA 1
ATOM 1238 C C . GLY A 1 160 ? -4.828 -6.004 13.523 1 41.62 160 GLY A C 1
ATOM 1239 O O . GLY A 1 160 ? -5.719 -6.328 12.734 1 41.62 160 GLY A O 1
ATOM 1240 N N . PHE A 1 161 ? -3.518 -6.527 13.438 1 40.25 161 PHE A N 1
ATOM 1241 C CA . PHE A 1 161 ? -3.645 -7.832 12.805 1 40.25 161 PHE A CA 1
ATOM 1242 C C . PHE A 1 161 ? -4.004 -8.906 13.828 1 40.25 161 PHE A C 1
ATOM 1244 O O . PHE A 1 161 ? -3.186 -9.25 14.68 1 40.25 161 PHE A O 1
ATOM 1251 N N . ARG A 1 162 ? -5.199 -9.109 14.062 1 35.81 162 ARG A N 1
ATOM 1252 C CA . ARG A 1 162 ? -5.574 -10.297 14.828 1 35.81 162 ARG A CA 1
ATOM 1253 C C . ARG A 1 162 ? -4.949 -11.555 14.227 1 35.81 162 ARG A C 1
ATOM 1255 O O . ARG A 1 162 ? -4.789 -11.656 13.016 1 35.81 162 ARG A O 1
ATOM 1262 N N . ARG A 1 163 ? -4.285 -12.414 14.992 1 33 163 ARG A N 1
ATOM 1263 C CA . ARG A 1 163 ? -3.59 -13.664 14.703 1 33 163 ARG A CA 1
ATOM 1264 C C . ARG A 1 163 ? -4.391 -14.531 13.734 1 33 163 ARG A C 1
ATOM 1266 O O . ARG A 1 163 ? -5.531 -14.906 14.031 1 33 163 ARG A O 1
ATOM 1273 N N . PHE A 1 164 ? -4.109 -14.461 12.508 1 31.83 164 PHE A N 1
ATOM 1274 C CA . PHE A 1 164 ? -4.754 -15.281 11.5 1 31.83 164 PHE A CA 1
ATOM 1275 C C . PHE A 1 164 ? -4.184 -16.703 11.508 1 31.83 164 PHE A C 1
ATOM 1277 O O . PHE A 1 164 ? -3.008 -16.891 11.188 1 31.83 164 PHE A O 1
ATOM 1284 N N . SER A 1 165 ? -4.734 -17.516 12.297 1 33.81 165 SER A N 1
ATOM 1285 C CA . SER A 1 165 ? -4.363 -18.922 12.227 1 33.81 165 SER A CA 1
ATOM 1286 C C . SER A 1 165 ? -4.91 -19.578 10.969 1 33.81 165 SER A C 1
ATOM 1288 O O . SER A 1 165 ? -6.125 -19.641 10.773 1 33.81 165 SER A O 1
ATOM 1290 N N . LEU A 1 166 ? -4.156 -19.594 9.898 1 34.12 166 LEU A N 1
ATOM 1291 C CA . LEU A 1 166 ? -4.555 -20.484 8.82 1 34.12 166 LEU A CA 1
ATOM 1292 C C . LEU A 1 166 ? -4.523 -21.938 9.273 1 34.12 166 LEU A C 1
ATOM 1294 O O . LEU A 1 166 ? -3.477 -22.453 9.68 1 34.12 166 LEU A O 1
ATOM 1298 N N . HIS A 1 167 ? -5.516 -22.391 10 1 34.12 167 HIS A N 1
ATOM 1299 C CA . HIS A 1 167 ? -5.57 -23.828 10.219 1 34.12 167 HIS A CA 1
ATOM 1300 C C . HIS A 1 167 ? -5.578 -24.594 8.898 1 34.12 167 HIS A C 1
ATOM 1302 O O . HIS A 1 167 ? -6.109 -24.094 7.898 1 34.12 167 HIS A O 1
ATOM 1308 N N . MET B 1 1 ? -15.266 -3.129 15.016 1 76.75 1 MET B N 1
ATOM 1309 C CA . MET B 1 1 ? -14.508 -1.994 15.539 1 76.75 1 MET B CA 1
ATOM 1310 C C . MET B 1 1 ? -13.828 -1.229 14.406 1 76.75 1 MET B C 1
ATOM 1312 O O . MET B 1 1 ? -13.445 -1.819 13.398 1 76.75 1 MET B O 1
ATOM 1316 N N . GLY B 1 2 ? -13.875 0.123 14.438 1 90.69 2 GLY B N 1
ATOM 1317 C CA . GLY B 1 2 ? -13.391 0.991 13.375 1 90.69 2 GLY B CA 1
ATOM 1318 C C . GLY B 1 2 ? -11.883 1.109 13.352 1 90.69 2 GLY B C 1
ATOM 1319 O O . GLY B 1 2 ? -11.219 0.985 14.383 1 90.69 2 GLY B O 1
ATOM 1320 N N . ARG B 1 3 ? -11.305 1.226 12.312 1 95.38 3 ARG B N 1
ATOM 1321 C CA . ARG B 1 3 ? -9.875 1.423 12.094 1 95.38 3 ARG B CA 1
ATOM 1322 C C . ARG B 1 3 ? -9.516 2.906 12.102 1 95.38 3 ARG B C 1
ATOM 1324 O O . ARG B 1 3 ? -10.391 3.76 11.914 1 95.38 3 ARG B O 1
ATOM 1331 N N . THR B 1 4 ? -8.297 3.135 12.438 1 97.5 4 THR B N 1
ATOM 1332 C CA . THR B 1 4 ? -7.73 4.465 12.242 1 97.5 4 THR B CA 1
ATOM 1333 C C . THR B 1 4 ? -6.875 4.504 10.977 1 97.5 4 THR B C 1
ATOM 1335 O O . THR B 1 4 ? -5.859 3.809 10.891 1 97.5 4 THR B O 1
ATOM 1338 N N . ILE B 1 5 ? -7.277 5.332 10.039 1 97.81 5 ILE B N 1
ATOM 1339 C CA . ILE B 1 5 ? -6.625 5.398 8.734 1 97.81 5 ILE B CA 1
ATOM 1340 C C . ILE B 1 5 ? -5.996 6.777 8.539 1 97.81 5 ILE B C 1
ATOM 1342 O O . ILE B 1 5 ? -6.652 7.801 8.766 1 97.81 5 ILE B O 1
ATOM 1346 N N . LEU B 1 6 ? -4.707 6.766 8.195 1 98.12 6 LEU B N 1
ATOM 1347 C CA . LEU B 1 6 ? -3.994 8.016 7.938 1 98.12 6 LEU B CA 1
ATOM 1348 C C . LEU B 1 6 ? -3.873 8.273 6.438 1 98.12 6 LEU B C 1
ATOM 1350 O O . LEU B 1 6 ? -3.414 7.406 5.691 1 98.12 6 LEU B O 1
ATOM 1354 N N . VAL B 1 7 ? -4.301 9.453 6.027 1 96.94 7 VAL B N 1
ATOM 1355 C CA . VAL B 1 7 ? -4.227 9.875 4.633 1 96.94 7 VAL B CA 1
ATOM 1356 C C . VAL B 1 7 ? -3.473 11.203 4.535 1 96.94 7 VAL B C 1
ATOM 1358 O O . VAL B 1 7 ? -4.051 12.266 4.75 1 96.94 7 VAL B O 1
ATOM 1361 N N . PRO B 1 8 ? -2.152 11.117 4.246 1 95.88 8 PRO B N 1
ATOM 1362 C CA . PRO B 1 8 ? -1.459 12.375 3.955 1 95.88 8 PRO B CA 1
ATOM 1363 C C . PRO B 1 8 ? -2.049 13.102 2.754 1 95.88 8 PRO B C 1
ATOM 1365 O O . PRO B 1 8 ? -2.342 12.484 1.729 1 95.88 8 PRO B O 1
ATOM 1368 N N . ILE B 1 9 ? -2.219 14.422 2.908 1 91.38 9 ILE B N 1
ATOM 1369 C CA . ILE B 1 9 ? -2.857 15.195 1.848 1 91.38 9 ILE B CA 1
ATOM 1370 C C . ILE B 1 9 ? -2.006 16.422 1.516 1 91.38 9 ILE B C 1
ATOM 1372 O O . ILE B 1 9 ? -1.214 16.875 2.344 1 91.38 9 ILE B O 1
ATOM 1376 N N . ASP B 1 10 ? -2.107 16.828 0.331 1 85.12 10 ASP B N 1
ATOM 1377 C CA . ASP B 1 10 ? -1.52 18.078 -0.156 1 85.12 10 ASP B CA 1
ATOM 1378 C C . ASP B 1 10 ? -2.469 18.797 -1.11 1 85.12 10 ASP B C 1
ATOM 1380 O O . ASP B 1 10 ? -3.582 18.328 -1.356 1 85.12 10 ASP B O 1
ATOM 1384 N N . PRO B 1 11 ? -2.184 19.953 -1.496 1 81.81 11 PRO B N 1
ATOM 1385 C CA . PRO B 1 11 ? -3.107 20.719 -2.334 1 81.81 11 PRO B CA 1
ATOM 1386 C C . PRO B 1 11 ? -3.291 20.109 -3.721 1 81.81 11 PRO B C 1
ATOM 1388 O O . PRO B 1 11 ? -4.195 20.5 -4.461 1 81.81 11 PRO B O 1
ATOM 1391 N N . SER B 1 12 ? -2.48 19.125 -4.09 1 77.81 12 SER B N 1
ATOM 1392 C CA . SER B 1 12 ? -2.564 18.531 -5.422 1 77.81 12 SER B CA 1
ATOM 1393 C C . SER B 1 12 ? -3.807 17.656 -5.559 1 77.81 12 SER B C 1
ATOM 1395 O O . SER B 1 12 ? -4.371 17.203 -4.559 1 77.81 12 SER B O 1
ATOM 1397 N N . GLU B 1 13 ? -4.32 17.406 -6.746 1 78.25 13 GLU B N 1
ATOM 1398 C CA . GLU B 1 13 ? -5.477 16.562 -7.039 1 78.25 13 GLU B CA 1
ATOM 1399 C C . GLU B 1 13 ? -5.145 15.094 -6.855 1 78.25 13 GLU B C 1
ATOM 1401 O O . GLU B 1 13 ? -6.039 14.266 -6.66 1 78.25 13 GLU B O 1
ATOM 1406 N N . THR B 1 14 ? -3.891 14.828 -6.773 1 78.06 14 THR B N 1
ATOM 1407 C CA . THR B 1 14 ? -3.451 13.438 -6.703 1 78.06 14 THR B CA 1
ATOM 1408 C C . THR B 1 14 ? -3.834 12.812 -5.363 1 78.06 14 THR B C 1
ATOM 1410 O O . THR B 1 14 ? -4.18 11.633 -5.297 1 78.06 14 THR B O 1
ATOM 1413 N N . CYS B 1 15 ? -3.875 13.641 -4.352 1 83.25 15 CYS B N 1
ATOM 1414 C CA . CYS B 1 15 ? -4.145 13.078 -3.031 1 83.25 15 CYS B CA 1
ATOM 1415 C C . CYS B 1 15 ? -5.605 12.656 -2.908 1 83.25 15 CYS B C 1
ATOM 1417 O O . CYS B 1 15 ? -5.949 11.852 -2.043 1 83.25 15 CYS B O 1
ATOM 1419 N N . LYS B 1 16 ? -6.48 13.211 -3.777 1 87.56 16 LYS B N 1
ATOM 1420 C CA . LYS B 1 16 ? -7.887 12.82 -3.773 1 87.56 16 LYS B CA 1
ATOM 1421 C C . LYS B 1 16 ? -8.055 11.359 -4.188 1 87.56 16 LYS B C 1
ATOM 1423 O O . LYS B 1 16 ? -9.047 10.719 -3.834 1 87.56 16 LYS B O 1
ATOM 1428 N N . LEU B 1 17 ? -7.074 10.93 -4.914 1 90 17 LEU B N 1
ATOM 1429 C CA . LEU B 1 17 ? -7.121 9.539 -5.363 1 90 17 LEU B CA 1
ATOM 1430 C C . LEU B 1 17 ? -7.023 8.586 -4.18 1 90 17 LEU B C 1
ATOM 1432 O O . LEU B 1 17 ? -7.668 7.531 -4.176 1 90 17 LEU B O 1
ATOM 1436 N N . ALA B 1 18 ? -6.227 8.961 -3.182 1 93.56 18 ALA B N 1
ATOM 1437 C CA . ALA B 1 18 ? -6.102 8.141 -1.979 1 93.56 18 ALA B CA 1
ATOM 1438 C C . ALA B 1 18 ? -7.426 8.062 -1.224 1 93.56 18 ALA B C 1
ATOM 1440 O O . ALA B 1 18 ? -7.828 6.992 -0.771 1 93.56 18 ALA B O 1
ATOM 1441 N N . LEU B 1 19 ? -8.086 9.188 -1.128 1 92.75 19 LEU B N 1
ATOM 1442 C CA . LEU B 1 19 ? -9.383 9.219 -0.457 1 92.75 19 LEU B CA 1
ATOM 1443 C C . LEU B 1 19 ? -10.422 8.414 -1.238 1 92.75 19 LEU B C 1
ATOM 1445 O O . LEU B 1 19 ? -11.219 7.684 -0.649 1 92.75 19 LEU B O 1
ATOM 1449 N N . LYS B 1 20 ? -10.398 8.562 -2.516 1 92.12 20 LYS B N 1
ATOM 1450 C CA . LYS B 1 20 ? -11.312 7.793 -3.355 1 92.12 20 LYS B CA 1
ATOM 1451 C C . LYS B 1 20 ? -11.078 6.293 -3.184 1 92.12 20 LYS B C 1
ATOM 1453 O O . LYS B 1 20 ? -12.031 5.516 -3.102 1 92.12 20 LYS B O 1
ATOM 1458 N N . PHE B 1 21 ? -9.852 5.949 -3.148 1 93.69 21 PHE B N 1
ATOM 1459 C CA . PHE B 1 21 ? -9.523 4.551 -2.914 1 93.69 21 PHE B CA 1
ATOM 1460 C C . PHE B 1 21 ? -10.141 4.062 -1.608 1 93.69 21 PHE B C 1
ATOM 1462 O O . PHE B 1 21 ? -10.75 2.99 -1.564 1 93.69 21 PHE B O 1
ATOM 1469 N N . TYR B 1 22 ? -9.93 4.844 -0.527 1 94.94 22 TYR B N 1
ATOM 1470 C CA . TYR B 1 22 ? -10.516 4.488 0.761 1 94.94 22 TYR B CA 1
ATOM 1471 C C . TYR B 1 22 ? -12.031 4.332 0.647 1 94.94 22 TYR B C 1
ATOM 1473 O O . TYR B 1 22 ? -12.586 3.318 1.075 1 94.94 22 TYR B O 1
ATOM 1481 N N . THR B 1 23 ? -12.711 5.25 0.029 1 93.75 23 THR B N 1
ATOM 1482 C CA . THR B 1 23 ? -14.164 5.273 -0.047 1 93.75 23 THR B CA 1
ATOM 1483 C C . THR B 1 23 ? -14.68 4.09 -0.861 1 93.75 23 THR B C 1
ATOM 1485 O O . THR B 1 23 ? -15.695 3.48 -0.507 1 93.75 23 THR B O 1
ATOM 1488 N N . ASP B 1 24 ? -13.938 3.729 -1.857 1 92 24 ASP B N 1
ATOM 1489 C CA . ASP B 1 24 ? -14.406 2.699 -2.781 1 92 24 ASP B CA 1
ATOM 1490 C C . ASP B 1 24 ? -14.109 1.302 -2.242 1 92 24 ASP B C 1
ATOM 1492 O O . ASP B 1 24 ? -14.836 0.349 -2.545 1 92 24 ASP B O 1
ATOM 1496 N N . ASN B 1 25 ? -13.062 1.27 -1.365 1 92.5 25 ASN B N 1
ATOM 1497 C CA . ASN B 1 25 ? -12.57 -0.078 -1.103 1 92.5 25 ASN B CA 1
ATOM 1498 C C . ASN B 1 25 ? -12.578 -0.398 0.39 1 92.5 25 ASN B C 1
ATOM 1500 O O . ASN B 1 25 ? -12.625 -1.566 0.778 1 92.5 25 ASN B O 1
ATOM 1504 N N . LEU B 1 26 ? -12.562 0.625 1.228 1 93 26 LEU B N 1
ATOM 1505 C CA . LEU B 1 26 ? -12.281 0.351 2.633 1 93 26 LEU B CA 1
ATOM 1506 C C . LEU B 1 26 ? -13.32 1.02 3.531 1 93 26 LEU B C 1
ATOM 1508 O O . LEU B 1 26 ? -13.273 0.877 4.754 1 93 26 LEU B O 1
ATOM 1512 N N . PHE B 1 27 ? -14.227 1.635 2.922 1 92.38 27 PHE B N 1
ATOM 1513 C CA . PHE B 1 27 ? -15.141 2.482 3.676 1 92.38 27 PHE B CA 1
ATOM 1514 C C . PHE B 1 27 ? -15.812 1.697 4.801 1 92.38 27 PHE B C 1
ATOM 1516 O O . PHE B 1 27 ? -16.375 0.629 4.562 1 92.38 27 PHE B O 1
ATOM 1523 N N . ASN B 1 28 ? -15.672 2.209 5.973 1 93.19 28 ASN B N 1
ATOM 1524 C CA . ASN B 1 28 ? -16.344 1.763 7.188 1 93.19 28 ASN B CA 1
ATOM 1525 C C . ASN B 1 28 ? -16.75 2.941 8.07 1 93.19 28 ASN B C 1
ATOM 1527 O O . ASN B 1 28 ? -15.891 3.711 8.516 1 93.19 28 ASN B O 1
ATOM 1531 N N . LYS B 1 29 ? -17.984 3.059 8.281 1 93.06 29 LYS B N 1
ATOM 1532 C CA . LYS B 1 29 ? -18.531 4.207 9.008 1 93.06 29 LYS B CA 1
ATOM 1533 C C . LYS B 1 29 ? -17.906 4.32 10.398 1 93.06 29 LYS B C 1
ATOM 1535 O O . LYS B 1 29 ? -17.922 5.395 11 1 93.06 29 LYS B O 1
ATOM 1540 N N . ASP B 1 30 ? -17.406 3.246 10.875 1 95.38 30 ASP B N 1
ATOM 1541 C CA . ASP B 1 30 ? -16.844 3.246 12.227 1 95.38 30 ASP B CA 1
ATOM 1542 C C . ASP B 1 30 ? -15.375 3.648 12.211 1 95.38 30 ASP B C 1
ATOM 1544 O O . ASP B 1 30 ? -14.766 3.83 13.266 1 95.38 30 ASP B O 1
ATOM 1548 N N . ASP B 1 31 ? -14.812 3.838 11.039 1 96.75 31 ASP B N 1
ATOM 1549 C CA . ASP B 1 31 ? -13.406 4.219 10.914 1 96.75 31 ASP B CA 1
ATOM 1550 C C . ASP B 1 31 ? -13.188 5.668 11.352 1 96.75 31 ASP B C 1
ATOM 1552 O O . ASP B 1 31 ? -14.141 6.445 11.43 1 96.75 31 ASP B O 1
ATOM 1556 N N . THR B 1 32 ? -11.992 5.953 11.742 1 97.19 32 THR B N 1
ATOM 1557 C CA . THR B 1 32 ? -11.5 7.32 11.898 1 97.19 32 THR B CA 1
ATOM 1558 C C . THR B 1 32 ? -10.453 7.645 10.828 1 97.19 32 THR B C 1
ATOM 1560 O O . THR B 1 32 ? -9.445 6.945 10.711 1 97.19 32 THR B O 1
ATOM 1563 N N . LEU B 1 33 ? -10.734 8.625 10.062 1 97.12 33 LEU B N 1
ATOM 1564 C CA . LEU B 1 33 ? -9.773 9.078 9.07 1 97.12 33 LEU B CA 1
ATOM 1565 C C . LEU B 1 33 ? -8.977 10.273 9.586 1 97.12 33 LEU B C 1
ATOM 1567 O O . LEU B 1 33 ? -9.555 11.25 10.07 1 97.12 33 LEU B O 1
ATOM 1571 N N . ILE B 1 34 ? -7.664 10.156 9.508 1 97.38 34 ILE B N 1
ATOM 1572 C CA . ILE B 1 34 ? -6.773 11.258 9.852 1 97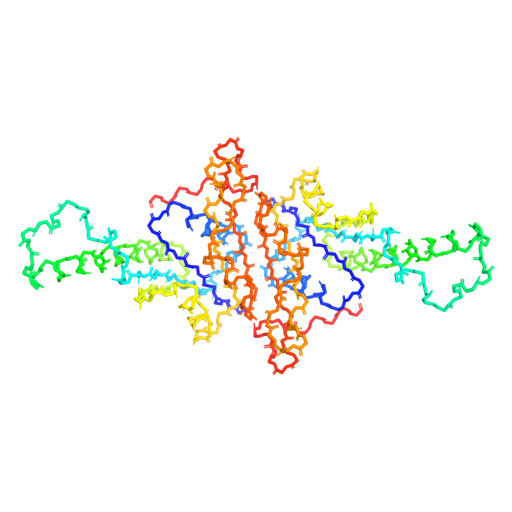.38 34 ILE B CA 1
ATOM 1573 C C . ILE B 1 34 ? -6.168 11.844 8.57 1 97.38 34 ILE B C 1
ATOM 1575 O O . ILE B 1 34 ? -5.402 11.172 7.879 1 97.38 34 ILE B O 1
ATOM 1579 N N . PHE B 1 35 ? -6.582 13.023 8.281 1 96.38 35 PHE B N 1
ATOM 1580 C CA . PHE B 1 35 ? -5.961 13.766 7.188 1 96.38 35 PHE B CA 1
ATOM 1581 C C . PHE B 1 35 ? -4.781 14.594 7.699 1 96.38 35 PHE B C 1
ATOM 1583 O O . PHE B 1 35 ? -4.922 15.352 8.664 1 96.38 35 PHE B O 1
ATOM 1590 N N . LEU B 1 36 ? -3.627 14.43 7.082 1 95.75 36 LEU B N 1
ATOM 1591 C CA . LEU B 1 36 ? -2.426 15.133 7.523 1 95.75 36 LEU B CA 1
ATOM 1592 C C . LEU B 1 36 ? -1.831 15.953 6.387 1 95.75 36 LEU B C 1
ATOM 1594 O O . LEU B 1 36 ? -1.552 15.422 5.309 1 95.75 36 LEU B O 1
ATOM 1598 N N . HIS B 1 37 ? -1.717 17.203 6.59 1 93.62 37 HIS B N 1
ATOM 1599 C CA . HIS B 1 37 ? -0.984 18.094 5.691 1 93.62 37 HIS B CA 1
ATOM 1600 C C . HIS B 1 37 ? 0.322 18.562 6.324 1 93.62 37 HIS B C 1
ATOM 1602 O O . HIS B 1 37 ? 0.314 19.172 7.398 1 93.62 37 HIS B O 1
ATOM 1608 N N . VAL B 1 38 ? 1.408 18.234 5.656 1 91.69 38 VAL B N 1
ATOM 1609 C CA . VAL B 1 38 ? 2.721 18.625 6.16 1 91.69 38 VAL B CA 1
ATOM 1610 C C . VAL B 1 38 ? 3.27 19.781 5.328 1 91.69 38 VAL B C 1
ATOM 1612 O O . VAL B 1 38 ? 3.35 19.688 4.102 1 91.69 38 VAL B O 1
ATOM 1615 N N . ILE B 1 39 ? 3.617 20.844 5.945 1 85.69 39 ILE B N 1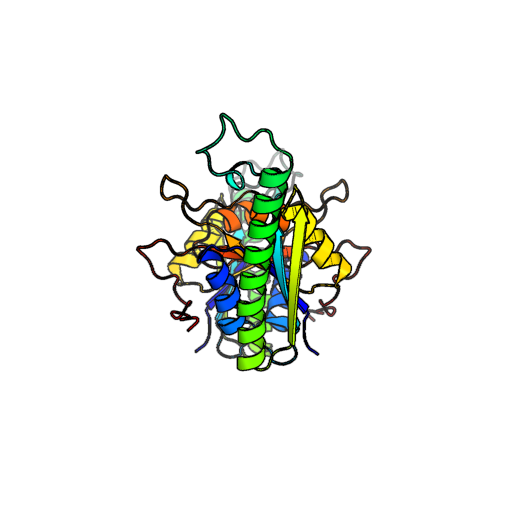
ATOM 1616 C CA . ILE B 1 39 ? 4.176 22.031 5.301 1 85.69 39 ILE B CA 1
ATOM 1617 C C . ILE B 1 39 ? 5.676 22.109 5.574 1 85.69 39 ILE B C 1
ATOM 1619 O O . ILE B 1 39 ? 6.109 21.984 6.723 1 85.69 39 ILE B O 1
ATOM 1623 N N . ASP B 1 40 ? 6.41 22.188 4.492 1 80.44 40 ASP B N 1
ATOM 1624 C CA . ASP B 1 40 ? 7.848 22.406 4.645 1 80.44 40 ASP B CA 1
ATOM 1625 C C . ASP B 1 40 ? 8.148 23.875 4.914 1 80.44 40 ASP B C 1
ATOM 1627 O O . ASP B 1 40 ? 7.996 24.719 4.027 1 80.44 40 ASP B O 1
ATOM 1631 N N . PRO B 1 41 ? 8.633 24.156 6.086 1 74.69 41 PRO B N 1
ATOM 1632 C CA . PRO B 1 41 ? 8.883 25.562 6.406 1 74.69 41 PRO B CA 1
ATOM 1633 C C . PRO B 1 41 ? 10.047 26.156 5.609 1 74.69 41 PRO B C 1
ATOM 1635 O O . PRO B 1 41 ? 10.172 27.375 5.512 1 74.69 41 PRO B O 1
ATOM 1638 N N . THR B 1 42 ? 10.945 25.234 5.078 1 68.81 42 THR B N 1
ATOM 1639 C CA . THR B 1 42 ? 12.125 25.719 4.367 1 68.81 42 THR B CA 1
ATOM 1640 C C . THR B 1 42 ? 11.828 25.906 2.883 1 68.81 42 THR B C 1
ATOM 1642 O O . THR B 1 42 ? 12.656 26.438 2.139 1 68.81 42 THR B O 1
ATOM 1645 N N . SER B 1 43 ? 10.852 25.312 2.381 1 59.88 43 SER B N 1
ATOM 1646 C CA . SER B 1 43 ? 10.547 25.359 0.955 1 59.88 43 SER B CA 1
ATOM 1647 C C . SER B 1 43 ? 10.281 26.781 0.489 1 59.88 43 SER B C 1
ATOM 1649 O O . SER B 1 43 ? 9.516 27.516 1.119 1 59.88 43 SER B O 1
ATOM 1651 N N . LYS B 1 44 ? 11.438 27.422 -0.166 1 51.41 44 LYS B N 1
ATOM 1652 C CA . LYS B 1 44 ? 11.43 28.766 -0.74 1 51.41 44 LYS B CA 1
ATOM 1653 C C . LYS B 1 44 ? 10.156 29 -1.554 1 51.41 44 LYS B C 1
ATOM 1655 O O . LYS B 1 44 ? 9.891 30.141 -1.975 1 51.41 44 LYS B O 1
ATOM 1660 N N . LYS B 1 45 ? 9.844 27.969 -2.209 1 50.38 45 LYS B N 1
ATOM 1661 C CA . LYS B 1 45 ? 8.695 28.219 -3.082 1 50.38 45 LYS B CA 1
ATOM 1662 C C . LYS B 1 45 ? 7.547 28.859 -2.314 1 50.38 45 LYS B C 1
ATOM 1664 O O . LYS B 1 45 ? 6.535 29.234 -2.906 1 50.38 45 LYS B O 1
ATOM 1669 N N . MET B 1 46 ? 7.562 28.625 -1.048 1 45.09 46 MET B N 1
ATOM 1670 C CA . MET B 1 46 ? 6.602 29.391 -0.26 1 45.09 46 MET B CA 1
ATOM 1671 C C . MET B 1 46 ? 6.793 30.891 -0.481 1 45.09 46 MET B C 1
ATOM 1673 O O . MET B 1 46 ? 5.867 31.672 -0.273 1 45.09 46 MET B O 1
ATOM 1677 N N . VAL B 1 47 ? 8.211 31.266 -0.786 1 38.69 47 VAL B N 1
ATOM 1678 C CA . VAL B 1 47 ? 8.539 32.656 -1.042 1 38.69 47 VAL B CA 1
ATOM 1679 C C . VAL B 1 47 ? 8.406 32.969 -2.533 1 38.69 47 VAL B C 1
ATOM 1681 O O . VAL B 1 47 ? 9.031 32.312 -3.363 1 38.69 47 VAL B O 1
ATOM 1684 N N . GLY B 1 48 ? 7.297 33.219 -3.139 1 38.47 48 GLY B N 1
ATOM 1685 C CA . GLY B 1 48 ? 7.234 33.688 -4.504 1 38.47 48 GLY B CA 1
ATOM 1686 C C . GLY B 1 48 ? 8.562 34.25 -5.004 1 38.47 48 GLY B C 1
ATOM 1687 O O . GLY B 1 48 ? 9.344 34.812 -4.227 1 38.47 48 GLY B O 1
ATOM 1688 N N . GLU B 1 49 ? 9.219 33.531 -5.973 1 39.97 49 GLU B N 1
ATOM 1689 C CA . GLU B 1 49 ? 10.398 34.031 -6.672 1 39.97 49 GLU B CA 1
ATOM 1690 C C . GLU B 1 49 ? 10.398 35.562 -6.73 1 39.97 49 GLU B C 1
ATOM 1692 O O . GLU B 1 49 ? 11.367 36.156 -7.18 1 39.97 49 GLU B O 1
ATOM 1697 N N . GLU B 1 50 ? 9.195 36.156 -6.945 1 37.72 50 GLU B N 1
ATOM 1698 C CA . GLU B 1 50 ? 9.359 37.562 -7.371 1 37.72 50 GLU B CA 1
ATOM 1699 C C . GLU B 1 50 ? 10.281 38.312 -6.426 1 37.72 50 GLU B C 1
ATOM 1701 O O . GLU B 1 50 ? 11.125 39.094 -6.871 1 37.72 50 GLU B O 1
ATOM 1706 N N . LYS B 1 51 ? 9.82 38.875 -5.191 1 42.69 51 LYS B N 1
ATOM 1707 C CA . LYS B 1 51 ? 10.484 40.031 -4.617 1 42.69 51 LYS B CA 1
ATOM 1708 C C . LYS B 1 51 ? 11.711 39.625 -3.805 1 42.69 51 LYS B C 1
ATOM 1710 O O . LYS B 1 51 ? 11.625 39.438 -2.588 1 42.69 51 LYS B O 1
ATOM 1715 N N . LYS B 1 52 ? 12.547 38.812 -4.34 1 42.84 52 LYS B N 1
ATOM 1716 C CA . LYS B 1 52 ? 13.883 38.625 -3.779 1 42.84 52 LYS B CA 1
ATOM 1717 C C . LYS B 1 52 ? 14.43 39.969 -3.254 1 42.84 52 LYS B C 1
ATOM 1719 O O . LYS B 1 52 ? 15.422 40 -2.523 1 42.84 52 LYS B O 1
ATOM 1724 N N . GLU B 1 53 ? 14.352 40.969 -4.273 1 38.38 53 GLU B N 1
ATOM 1725 C CA . GLU B 1 53 ? 15.172 42.156 -3.975 1 38.38 53 GLU B CA 1
ATOM 1726 C C . GLU B 1 53 ? 14.93 42.625 -2.553 1 38.38 53 GLU B C 1
ATOM 1728 O O . GLU B 1 53 ? 15.875 42.906 -1.812 1 38.38 53 GLU B O 1
ATOM 1733 N N . GLU B 1 54 ? 13.953 43.688 -2.424 1 38.75 54 GLU B N 1
ATOM 1734 C CA . GLU B 1 54 ? 13.945 44.719 -1.41 1 38.75 54 GLU B CA 1
ATOM 1735 C C . GLU B 1 54 ? 13.414 44.219 -0.077 1 38.75 54 GLU B C 1
ATOM 1737 O O . GLU B 1 54 ? 13.484 44.906 0.938 1 38.75 54 GLU B O 1
ATOM 1742 N N . LEU B 1 55 ? 12.328 43.312 -0.037 1 39.69 55 LEU B N 1
ATOM 1743 C CA . LEU B 1 55 ? 11.648 43.375 1.25 1 39.69 55 LEU B CA 1
ATOM 1744 C C . LEU B 1 55 ? 12.305 42.438 2.266 1 39.69 55 LEU B C 1
ATOM 1746 O O . LEU B 1 55 ? 12.008 41.25 2.305 1 39.69 55 LEU B 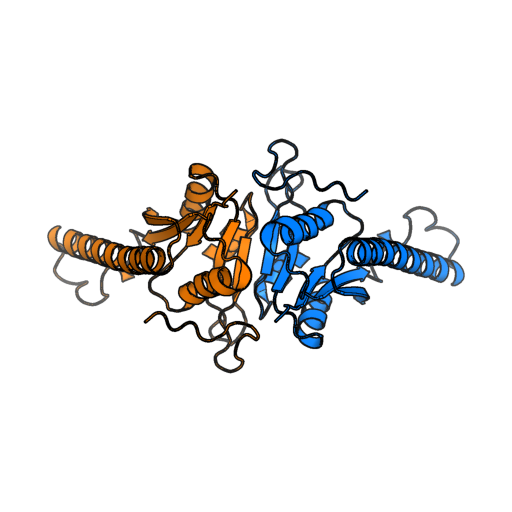O 1
ATOM 1750 N N . ARG B 1 56 ? 13.508 42.562 2.516 1 40.91 56 ARG B N 1
ATOM 1751 C CA . ARG B 1 56 ? 14.312 42.188 3.678 1 40.91 56 ARG B CA 1
ATOM 1752 C C . ARG B 1 56 ? 13.492 42.281 4.961 1 40.91 56 ARG B C 1
ATOM 1754 O O . ARG B 1 56 ? 14.039 42.188 6.062 1 40.91 56 ARG B O 1
ATOM 1761 N N . ASP B 1 57 ? 12.289 43.031 4.98 1 42.66 57 ASP B N 1
ATOM 1762 C CA . ASP B 1 57 ? 11.703 43.312 6.289 1 42.66 57 ASP B CA 1
ATOM 1763 C C . ASP B 1 57 ? 10.977 42.094 6.828 1 42.66 57 ASP B C 1
ATOM 1765 O O . ASP B 1 57 ? 10.344 41.344 6.066 1 42.66 57 ASP B O 1
ATOM 1769 N N . ASN B 1 58 ? 11.172 41.594 8.07 1 47.97 58 ASN B N 1
ATOM 1770 C CA . ASN B 1 58 ? 10.617 40.594 8.992 1 47.97 58 ASN B CA 1
ATOM 1771 C C . ASN B 1 58 ? 9.125 40.375 8.742 1 47.97 58 ASN B C 1
ATOM 1773 O O . ASN B 1 58 ? 8.562 39.375 9.18 1 47.97 58 ASN B O 1
ATOM 1777 N N . SER B 1 59 ? 8.461 41.375 8.148 1 48.84 59 SER B N 1
ATOM 1778 C CA . SER B 1 59 ? 7.012 41.281 7.992 1 48.84 59 SER B CA 1
ATOM 1779 C C . SER B 1 59 ? 6.625 40.344 6.859 1 48.84 59 SER B C 1
ATOM 1781 O O . SER B 1 59 ? 5.566 39.719 6.902 1 48.84 59 SER B O 1
ATOM 1783 N N . VAL B 1 60 ? 7.422 40.219 5.82 1 48.91 60 VAL B N 1
ATOM 1784 C CA . VAL B 1 60 ? 7.078 39.438 4.648 1 48.91 60 VAL B CA 1
ATOM 1785 C C . VAL B 1 60 ? 7.156 37.938 4.992 1 48.91 60 VAL B C 1
ATOM 1787 O O . VAL B 1 60 ? 6.332 37.156 4.531 1 48.91 60 VAL B O 1
ATOM 1790 N N . SER B 1 61 ? 8.102 37.625 5.82 1 54.72 61 SER B N 1
ATOM 1791 C CA . SER B 1 61 ? 8.227 36.25 6.254 1 54.72 61 SER B CA 1
ATOM 1792 C C . SER B 1 61 ? 6.98 35.781 6.996 1 54.72 61 SER B C 1
ATOM 1794 O O . SER B 1 61 ? 6.547 34.656 6.836 1 54.72 61 SER B O 1
ATOM 1796 N N . ASN B 1 62 ? 6.414 36.75 7.727 1 57.47 62 ASN B N 1
ATOM 1797 C CA . ASN B 1 62 ? 5.23 36.438 8.516 1 57.47 62 ASN B CA 1
ATOM 1798 C C . ASN B 1 62 ? 4.004 36.219 7.625 1 57.47 62 ASN B C 1
ATOM 1800 O O . ASN B 1 62 ? 3.176 35.375 7.898 1 57.47 62 ASN B O 1
ATOM 1804 N N . ILE B 1 63 ? 3.992 37 6.477 1 56.66 63 ILE B N 1
ATOM 1805 C CA . ILE B 1 63 ? 2.828 36.938 5.602 1 56.66 63 ILE B CA 1
ATOM 1806 C C . ILE B 1 63 ? 2.834 35.625 4.84 1 56.66 63 ILE B C 1
ATOM 1808 O O . ILE B 1 63 ? 1.792 34.969 4.695 1 56.66 63 ILE B O 1
ATOM 1812 N N . THR B 1 64 ? 4.016 35.219 4.512 1 63.28 64 THR B N 1
ATOM 1813 C CA . THR B 1 64 ? 4.125 33.969 3.764 1 63.28 64 THR B CA 1
ATOM 1814 C C . THR B 1 64 ? 3.801 32.781 4.656 1 63.28 64 THR B C 1
ATOM 1816 O O . THR B 1 64 ? 3.068 31.875 4.25 1 63.28 64 THR B O 1
ATOM 1819 N N . ALA B 1 65 ? 4.223 32.969 5.836 1 66.75 65 ALA B N 1
ATOM 1820 C CA . ALA B 1 65 ? 3.957 31.906 6.789 1 66.75 65 ALA B CA 1
ATOM 1821 C C . ALA B 1 65 ? 2.467 31.812 7.098 1 66.75 65 ALA B C 1
ATOM 1823 O O . ALA B 1 65 ? 1.913 30.703 7.168 1 66.75 65 ALA B O 1
ATOM 1824 N N . GLN B 1 66 ? 1.907 33 7.219 1 72.38 66 GLN B N 1
ATOM 1825 C CA . GLN B 1 66 ? 0.481 33.031 7.527 1 72.38 66 GLN B CA 1
ATOM 1826 C C . GLN B 1 66 ? -0.34 32.469 6.363 1 72.38 66 GLN B C 1
ATOM 1828 O O . GLN B 1 66 ? -1.321 31.766 6.57 1 72.38 66 GLN B O 1
ATOM 1833 N N . ARG B 1 67 ? 0.047 32.781 5.184 1 71.75 67 ARG B N 1
ATOM 1834 C CA . ARG B 1 67 ? -0.663 32.281 4 1 71.75 67 ARG B CA 1
ATOM 1835 C C . ARG B 1 67 ? -0.575 30.781 3.885 1 71.75 67 ARG B C 1
ATOM 1837 O O . ARG B 1 67 ? -1.56 30.125 3.543 1 71.75 67 ARG B O 1
ATOM 1844 N N . VAL B 1 68 ? 0.562 30.344 4.18 1 71.25 68 VAL B N 1
ATOM 1845 C CA . VAL B 1 68 ? 0.775 28.891 4.109 1 71.25 68 VAL B CA 1
ATOM 1846 C C . VAL B 1 68 ? -0.1 28.188 5.145 1 71.25 68 VAL B C 1
ATOM 1848 O O . VAL B 1 68 ? -0.741 27.188 4.844 1 71.25 68 VAL B O 1
ATOM 1851 N N . LEU B 1 69 ? -0.164 28.781 6.25 1 73.56 69 LEU B N 1
ATOM 1852 C CA . LEU B 1 69 ? -0.994 28.234 7.312 1 73.56 69 LEU B CA 1
ATOM 1853 C C . LEU B 1 69 ? -2.471 28.297 6.941 1 73.56 69 LEU B C 1
ATOM 1855 O O . LEU B 1 69 ? -3.219 27.344 7.184 1 73.56 69 LEU B O 1
ATOM 1859 N N . ASP B 1 70 ? -2.809 29.406 6.352 1 77.5 70 ASP B N 1
ATOM 1860 C CA . ASP B 1 70 ? -4.203 29.578 5.961 1 77.5 70 ASP B CA 1
ATOM 1861 C C . ASP B 1 70 ? -4.594 28.594 4.863 1 77.5 70 ASP B C 1
ATOM 1863 O O . ASP B 1 70 ? -5.695 28.047 4.879 1 77.5 70 ASP B O 1
ATOM 1867 N N . ASN B 1 71 ? -3.697 28.375 3.992 1 77.44 71 ASN B N 1
ATOM 1868 C CA . ASN B 1 71 ? -3.947 27.406 2.938 1 77.44 71 ASN B CA 1
ATOM 1869 C C . ASN B 1 71 ? -4.07 25.984 3.498 1 77.44 71 ASN B C 1
ATOM 1871 O O . ASN B 1 71 ? -4.914 25.219 3.047 1 77.44 71 ASN B O 1
ATOM 1875 N N . GLY B 1 72 ? -3.264 25.797 4.434 1 78.44 72 GLY B N 1
ATOM 1876 C CA . GLY B 1 72 ? -3.342 24.5 5.098 1 78.44 72 GLY B CA 1
ATOM 1877 C C . GLY B 1 72 ? -4.652 24.281 5.832 1 78.44 72 GLY B C 1
ATOM 1878 O O . GLY B 1 72 ? -5.254 23.203 5.734 1 78.44 72 GLY B O 1
ATOM 1879 N N . LYS B 1 73 ? -5.113 25.312 6.422 1 81.69 73 LYS B N 1
ATOM 1880 C CA . LYS B 1 73 ? -6.379 25.266 7.145 1 81.69 73 LYS B CA 1
ATOM 1881 C C . LYS B 1 73 ? -7.551 25.062 6.188 1 81.69 73 LYS B C 1
ATOM 1883 O O . LYS B 1 73 ? -8.461 24.281 6.469 1 81.69 73 LYS B O 1
ATOM 1888 N N . ALA B 1 74 ? -7.453 25.781 5.129 1 85.56 74 ALA B N 1
ATOM 1889 C CA . ALA B 1 74 ? -8.516 25.641 4.137 1 85.56 74 ALA B CA 1
ATOM 1890 C C . ALA B 1 74 ? -8.586 24.219 3.592 1 85.56 74 ALA B C 1
ATOM 1892 O O . ALA B 1 74 ? -9.672 23.672 3.404 1 85.56 74 ALA B O 1
ATOM 1893 N N . LEU B 1 75 ? -7.457 23.688 3.373 1 85.31 75 LEU B N 1
ATOM 189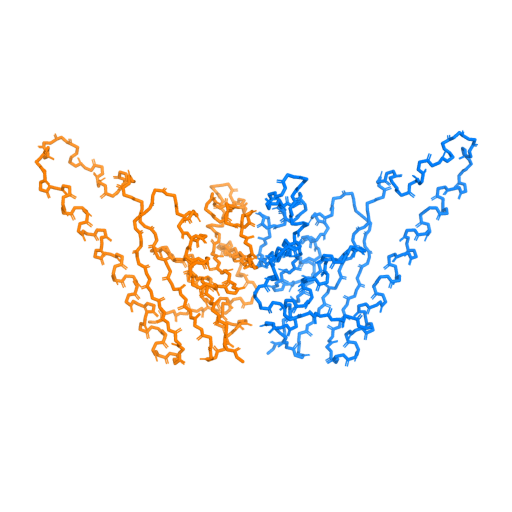4 C CA . LEU B 1 75 ? -7.387 22.328 2.871 1 85.31 75 LEU B CA 1
ATOM 1895 C C . LEU B 1 75 ? -7.988 21.344 3.873 1 85.31 75 LEU B C 1
ATOM 1897 O O . LEU B 1 75 ? -8.82 20.516 3.508 1 85.31 75 LEU B O 1
ATOM 1901 N N . THR B 1 76 ? -7.633 21.453 5.141 1 87.31 76 THR B N 1
ATOM 1902 C CA . THR B 1 76 ? -8.125 20.547 6.172 1 87.31 76 THR B CA 1
ATOM 1903 C C . THR B 1 76 ? -9.633 20.703 6.363 1 87.31 76 THR B C 1
ATOM 1905 O O . THR B 1 76 ? -10.336 19.719 6.621 1 87.31 76 THR B O 1
ATOM 1908 N N . HIS B 1 77 ? -10.172 21.938 6.141 1 89.25 77 HIS B N 1
ATOM 1909 C CA . HIS B 1 77 ? -11.602 22.188 6.301 1 89.25 77 HIS B CA 1
ATOM 1910 C C . HIS B 1 77 ? -12.414 21.438 5.254 1 89.25 77 HIS B C 1
ATOM 1912 O O . HIS B 1 77 ? -13.492 20.922 5.551 1 89.25 77 HIS B O 1
ATOM 1918 N N . LYS B 1 78 ? -11.883 21.344 4.074 1 89.62 78 LYS B N 1
ATOM 1919 C CA . LYS B 1 78 ? -12.555 20.625 2.996 1 89.62 78 LYS B CA 1
ATOM 1920 C C . LYS B 1 78 ? -12.711 19.156 3.344 1 89.62 78 LYS B C 1
ATOM 1922 O O . LYS B 1 78 ? -13.773 18.562 3.115 1 89.62 78 LYS B O 1
ATOM 1927 N N . TYR B 1 79 ? -11.75 18.594 3.924 1 90.31 79 TYR B N 1
ATOM 1928 C CA . TYR B 1 79 ? -11.781 17.156 4.23 1 90.31 79 TYR B CA 1
ATOM 1929 C C . TYR B 1 79 ? -12.609 16.891 5.477 1 90.31 79 TYR B C 1
ATOM 1931 O O . TYR B 1 79 ? -13.273 15.852 5.57 1 90.31 79 TYR B O 1
ATOM 1939 N N . LEU B 1 80 ? -12.617 17.859 6.434 1 91.31 80 LEU B N 1
ATOM 1940 C CA . LEU B 1 80 ? -13.5 17.766 7.59 1 91.31 80 LEU B CA 1
ATOM 1941 C C . LEU B 1 80 ? -14.969 17.812 7.164 1 91.31 80 LEU B C 1
ATOM 1943 O O . LEU B 1 80 ? -15.789 17.031 7.652 1 91.31 80 LEU B O 1
ATOM 1947 N N . ALA B 1 81 ? -15.227 18.719 6.234 1 92.12 81 ALA B N 1
ATOM 1948 C CA . ALA B 1 81 ? -16.578 18.844 5.719 1 92.12 81 ALA B CA 1
ATOM 1949 C C . ALA B 1 81 ? -17.031 17.578 5 1 92.12 81 ALA B C 1
ATOM 1951 O O . ALA B 1 81 ? -18.156 17.125 5.168 1 92.12 81 ALA B O 1
ATOM 1952 N N . TRP B 1 82 ? -16.125 17.047 4.18 1 90.06 82 TRP B N 1
ATOM 1953 C CA . TRP B 1 82 ? -16.391 15.781 3.492 1 90.06 82 TRP B CA 1
ATOM 1954 C C . TRP B 1 82 ? -16.766 14.688 4.488 1 90.06 82 TRP B C 1
ATOM 1956 O O . TRP B 1 82 ? -17.734 13.961 4.281 1 90.06 82 TRP B O 1
ATOM 1966 N N . GLY B 1 83 ? -15.977 14.539 5.582 1 91 83 GLY B N 1
ATOM 1967 C CA . GLY B 1 83 ? -16.25 13.539 6.602 1 91 83 GLY B CA 1
ATOM 1968 C C . GLY B 1 83 ? -17.609 13.695 7.246 1 91 83 GLY B C 1
ATOM 1969 O O . GLY B 1 83 ? -18.312 12.711 7.484 1 91 83 GLY B O 1
ATOM 1970 N N . ARG B 1 84 ? -17.984 14.961 7.516 1 90.69 84 ARG B N 1
ATOM 1971 C CA . ARG B 1 84 ? -19.297 15.258 8.086 1 90.69 84 ARG B CA 1
ATOM 1972 C C . ARG B 1 84 ? -20.406 14.844 7.129 1 90.69 84 ARG B C 1
ATOM 1974 O O . ARG B 1 84 ? -21.406 14.242 7.547 1 90.69 84 ARG B O 1
ATOM 1981 N N . ASP B 1 85 ? -20.203 15.047 5.879 1 92.94 85 ASP B N 1
ATOM 1982 C CA . ASP B 1 85 ? -21.203 14.742 4.863 1 92.94 85 ASP B CA 1
ATOM 1983 C C . ASP B 1 85 ? -21.406 13.234 4.73 1 92.94 85 ASP B C 1
ATOM 1985 O O . ASP B 1 85 ? -22.531 12.766 4.586 1 92.94 85 ASP B O 1
ATOM 1989 N N . VAL B 1 86 ? -20.328 12.547 4.859 1 92.25 86 VAL B N 1
ATOM 1990 C CA . VAL B 1 86 ? -20.391 11.109 4.637 1 92.25 86 VAL B CA 1
ATOM 1991 C C . VAL B 1 86 ? -20.703 10.398 5.953 1 92.25 86 VAL B C 1
ATOM 1993 O O . VAL B 1 86 ? -21.094 9.227 5.961 1 92.25 86 VAL B O 1
ATOM 1996 N N . GLY B 1 87 ? -20.516 11.102 7.094 1 93.06 87 GLY B N 1
ATOM 1997 C CA . GLY B 1 87 ? -20.844 10.539 8.391 1 93.06 87 GLY B CA 1
ATOM 1998 C C . GLY B 1 87 ? -19.75 9.656 8.961 1 93.06 87 GLY B C 1
ATOM 1999 O O . GLY B 1 87 ? -20.031 8.602 9.531 1 93.06 87 GLY B O 1
ATOM 2000 N N . ILE B 1 88 ? -18.516 9.969 8.734 1 94.69 88 ILE B N 1
ATOM 2001 C CA . ILE B 1 88 ? -17.375 9.242 9.273 1 94.69 88 ILE B CA 1
ATOM 2002 C C . ILE B 1 88 ? -16.562 10.156 10.188 1 94.69 88 ILE B C 1
ATOM 2004 O O . ILE B 1 88 ? -16.562 11.375 10.008 1 94.69 88 ILE B O 1
ATOM 2008 N N . ASN B 1 89 ? -15.969 9.648 11.18 1 95.81 89 ASN B N 1
ATOM 2009 C CA . ASN B 1 89 ? -15.078 10.414 12.047 1 95.81 89 ASN B CA 1
ATOM 2010 C C . ASN B 1 89 ? -13.82 10.852 11.312 1 95.81 89 ASN B C 1
ATOM 2012 O O . ASN B 1 89 ? -13.141 10.031 10.688 1 95.81 89 ASN B O 1
ATOM 2016 N N . VAL B 1 90 ? -13.609 12.156 11.359 1 95.69 90 VAL B N 1
ATOM 2017 C CA . VAL B 1 90 ? -12.438 12.695 10.664 1 95.69 90 VAL B CA 1
ATOM 2018 C C . VAL B 1 90 ? -11.648 13.586 11.617 1 95.69 90 VAL B C 1
ATOM 2020 O O . VAL B 1 90 ? -12.227 14.367 12.375 1 95.69 90 VAL B O 1
ATOM 2023 N N . LYS B 1 91 ? -10.344 13.398 11.602 1 95.31 91 LYS B N 1
ATOM 2024 C CA . LYS B 1 91 ? -9.383 14.328 12.188 1 95.31 91 LYS B CA 1
ATOM 2025 C C . LYS B 1 91 ? -8.461 14.906 11.125 1 95.31 91 LYS B C 1
ATOM 2027 O O . LYS B 1 91 ? -8.086 14.211 10.18 1 95.31 91 LYS B O 1
ATOM 2032 N N . ALA B 1 92 ? -8.195 16.172 11.266 1 93.38 92 ALA B N 1
ATOM 2033 C CA . ALA B 1 92 ? -7.293 16.812 10.312 1 93.38 92 ALA B CA 1
ATOM 2034 C C . ALA B 1 92 ? -6.195 17.578 11.039 1 93.38 92 ALA B C 1
ATOM 2036 O O . ALA B 1 92 ? -6.469 18.328 11.977 1 93.38 92 ALA B O 1
ATOM 2037 N N . PHE B 1 93 ? -4.953 17.328 10.594 1 90.69 93 PHE B N 1
ATOM 2038 C CA . PHE B 1 93 ? -3.797 17.984 11.195 1 90.69 93 PHE B CA 1
ATOM 2039 C C . PHE B 1 93 ? -2.979 18.719 10.133 1 90.69 93 PHE B C 1
ATOM 2041 O O . PHE B 1 93 ? -2.891 18.25 8.992 1 90.69 93 PHE B O 1
ATOM 2048 N N . VAL B 1 94 ? -2.471 19.859 10.523 1 90.38 94 VAL B N 1
ATOM 2049 C CA . VAL B 1 94 ? -1.426 20.547 9.773 1 90.38 94 VAL B CA 1
ATOM 2050 C C . VAL B 1 94 ? -0.134 20.578 10.586 1 90.38 94 VAL B C 1
ATOM 2052 O O . VAL B 1 94 ? -0.132 21 11.742 1 90.38 94 VAL B O 1
ATOM 2055 N N . GLN B 1 95 ? 0.849 20.062 10.008 1 89.69 95 GLN B N 1
ATOM 2056 C CA . GLN B 1 95 ? 2.127 20.047 10.711 1 89.69 95 GLN B CA 1
ATOM 2057 C C . GLN B 1 95 ? 3.227 20.688 9.875 1 89.69 95 GLN B C 1
ATOM 2059 O O . GLN B 1 95 ? 3.266 20.531 8.656 1 89.69 95 GLN B O 1
ATOM 2064 N N . SER B 1 96 ? 4.027 21.453 10.555 1 86.5 96 SER B N 1
ATOM 2065 C CA . SER B 1 96 ? 5.227 22.016 9.93 1 86.5 96 SER B CA 1
ATOM 2066 C C . SER B 1 96 ? 6.438 21.125 10.172 1 86.5 96 SER B C 1
ATOM 2068 O O . SER B 1 96 ? 6.805 20.859 11.32 1 86.5 96 SER B O 1
ATOM 2070 N N . ASP B 1 97 ? 6.969 20.531 9.133 1 88.56 97 ASP B N 1
ATOM 2071 C CA . ASP B 1 97 ? 8.117 19.641 9.219 1 88.56 97 ASP B CA 1
ATOM 2072 C C . ASP B 1 97 ? 8.922 19.656 7.922 1 88.56 97 ASP B C 1
ATOM 2074 O O . ASP B 1 97 ? 8.352 19.641 6.828 1 88.56 97 ASP B O 1
ATOM 2078 N N . ALA B 1 98 ? 10.258 19.719 8.133 1 86.5 98 ALA B N 1
ATOM 2079 C CA . ALA B 1 98 ? 11.125 19.703 6.961 1 86.5 98 ALA B CA 1
ATOM 2080 C C . ALA B 1 98 ? 11.109 18.344 6.281 1 86.5 98 ALA B C 1
ATOM 2082 O O . ALA B 1 98 ? 11.398 18.234 5.086 1 86.5 98 ALA B O 1
ATOM 2083 N N . LYS B 1 99 ? 10.797 17.359 7 1 92.62 99 LYS B N 1
ATOM 2084 C CA . LYS B 1 99 ? 10.727 16 6.469 1 92.62 99 LYS B CA 1
ATOM 2085 C C . LYS B 1 99 ? 9.305 15.453 6.551 1 92.62 99 LYS B C 1
ATOM 2087 O O . LYS B 1 99 ? 8.922 14.852 7.555 1 92.62 99 LYS B O 1
ATOM 2092 N N . SER B 1 100 ? 8.617 15.57 5.508 1 93.19 100 SER B N 1
ATOM 2093 C CA . SER B 1 100 ? 7.211 15.188 5.457 1 93.19 100 SER B CA 1
ATOM 2094 C C . SER B 1 100 ? 7.023 13.719 5.797 1 93.19 100 SER B C 1
ATOM 2096 O O . SER B 1 100 ? 6.109 13.352 6.535 1 93.19 100 SER B O 1
ATOM 2098 N N . ALA B 1 101 ? 7.91 12.93 5.301 1 94.81 101 ALA B N 1
ATOM 2099 C CA . ALA B 1 101 ? 7.793 11.492 5.508 1 94.81 101 ALA B CA 1
ATOM 2100 C C . ALA B 1 101 ? 7.922 11.133 6.984 1 94.81 101 ALA B C 1
ATOM 2102 O O . ALA B 1 101 ? 7.172 10.305 7.5 1 94.81 101 ALA B O 1
ATOM 2103 N N . VAL B 1 102 ? 8.805 11.781 7.66 1 95.25 102 VAL B N 1
ATOM 2104 C CA . VAL B 1 102 ? 9.016 11.547 9.086 1 95.25 102 VAL B CA 1
ATOM 2105 C C . VAL B 1 102 ? 7.793 12 9.875 1 95.25 102 VAL B C 1
ATOM 2107 O O . VAL B 1 102 ? 7.348 11.305 10.789 1 95.25 102 VAL B O 1
ATOM 2110 N N . ALA B 1 103 ? 7.273 13.102 9.5 1 95.56 103 ALA B N 1
ATOM 2111 C CA . ALA B 1 103 ? 6.066 13.602 10.148 1 95.56 103 ALA B CA 1
ATOM 2112 C C . ALA B 1 103 ? 4.914 12.609 10 1 95.56 103 ALA B C 1
ATOM 2114 O O . ALA B 1 103 ? 4.184 12.352 10.953 1 95.56 103 ALA B O 1
ATOM 2115 N N . ILE B 1 104 ? 4.781 12.031 8.852 1 96.94 104 ILE B N 1
ATOM 2116 C CA . ILE B 1 104 ? 3.723 11.07 8.57 1 96.94 104 ILE B CA 1
ATOM 2117 C C . ILE B 1 104 ? 3.879 9.844 9.469 1 96.94 104 ILE B C 1
ATOM 2119 O O . ILE B 1 104 ? 2.914 9.406 10.102 1 96.94 104 ILE B O 1
ATOM 2123 N N . LEU B 1 105 ? 5.07 9.398 9.594 1 96.31 105 LEU B N 1
ATOM 2124 C CA . LEU B 1 105 ? 5.328 8.211 10.398 1 96.31 105 LEU B CA 1
ATOM 2125 C C . LEU B 1 105 ? 5.141 8.516 11.883 1 96.31 105 LEU B C 1
ATOM 2127 O O . LEU B 1 105 ? 4.656 7.668 12.633 1 96.31 105 LEU B O 1
ATOM 2131 N N . ASN B 1 106 ? 5.5 9.695 12.297 1 96.5 106 ASN B N 1
ATOM 2132 C CA . ASN B 1 106 ? 5.289 10.102 13.68 1 96.5 106 ASN B CA 1
ATOM 2133 C C . ASN B 1 106 ? 3.805 10.156 14.031 1 96.5 106 ASN B C 1
ATOM 2135 O O . ASN B 1 106 ? 3.389 9.664 15.078 1 96.5 106 ASN B O 1
ATOM 2139 N N . VAL B 1 107 ? 3.031 10.703 13.148 1 96.69 107 VAL B N 1
ATOM 2140 C CA . VAL B 1 107 ? 1.591 10.789 13.367 1 96.69 107 VAL B CA 1
ATOM 2141 C C . VAL B 1 107 ? 0.986 9.391 13.398 1 96.69 107 VAL B C 1
ATOM 2143 O O . VAL B 1 107 ? 0.113 9.094 14.219 1 96.69 107 VA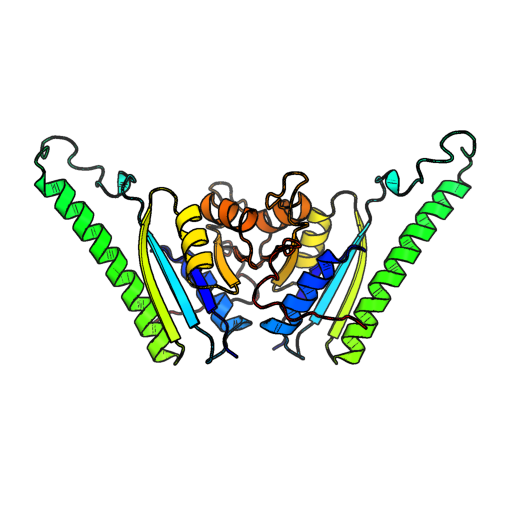L B O 1
ATOM 2146 N N . ALA B 1 108 ? 1.456 8.531 12.516 1 96.69 108 ALA B N 1
ATOM 2147 C CA . ALA B 1 108 ? 0.973 7.156 12.492 1 96.69 108 ALA B CA 1
ATOM 2148 C C . ALA B 1 108 ? 1.206 6.473 13.836 1 96.69 108 ALA B C 1
ATOM 2150 O O . ALA B 1 108 ? 0.32 5.785 14.352 1 96.69 108 ALA B O 1
ATOM 2151 N N . ARG B 1 109 ? 2.354 6.699 14.383 1 95.38 109 ARG B N 1
ATOM 2152 C CA . ARG B 1 109 ? 2.703 6.098 15.664 1 95.38 109 ARG B CA 1
ATOM 2153 C C . ARG B 1 109 ? 1.898 6.723 16.797 1 95.38 109 ARG B C 1
ATOM 2155 O O . ARG B 1 109 ? 1.309 6.008 17.609 1 95.38 109 ARG B O 1
ATOM 2162 N N . GLU B 1 110 ? 1.82 7.996 16.844 1 96.06 110 GLU B N 1
ATOM 2163 C CA . GLU B 1 110 ? 1.188 8.75 17.922 1 96.06 110 GLU B CA 1
ATOM 2164 C C . GLU B 1 110 ? -0.305 8.445 18.016 1 96.06 110 GLU B C 1
ATOM 2166 O O . GLU B 1 110 ? -0.875 8.414 19.109 1 96.06 110 GLU B O 1
ATOM 2171 N N . HIS B 1 111 ? -0.92 8.172 16.891 1 96.44 111 HIS B N 1
ATOM 2172 C CA . HIS B 1 111 ? -2.369 8 16.875 1 96.44 111 HIS B CA 1
ATOM 2173 C C . HIS B 1 111 ? -2.748 6.543 16.656 1 96.44 111 HIS B C 1
ATOM 2175 O O . HIS B 1 111 ? -3.898 6.238 16.328 1 96.44 111 HIS B O 1
ATOM 2181 N N . CYS B 1 112 ? -1.736 5.633 16.703 1 95.75 112 CYS B N 1
ATOM 2182 C CA . CYS B 1 112 ? -1.959 4.199 16.578 1 95.75 112 CYS B CA 1
ATOM 2183 C C . CYS B 1 112 ? -2.721 3.879 15.297 1 95.75 112 CYS B C 1
ATOM 2185 O O . CYS B 1 112 ? -3.723 3.162 15.328 1 95.75 112 CYS B O 1
ATOM 2187 N N . VAL B 1 113 ? -2.26 4.426 14.203 1 96.81 113 VAL B N 1
ATOM 2188 C CA . VAL B 1 113 ? -2.855 4.238 12.883 1 96.81 113 VAL B CA 1
ATOM 2189 C C . VAL B 1 113 ? -2.762 2.771 12.469 1 96.81 113 VAL B C 1
ATOM 2191 O O . VAL B 1 113 ? -1.733 2.127 12.688 1 96.81 113 VAL B O 1
ATOM 2194 N N . ASP B 1 114 ? -3.846 2.279 11.867 1 96.12 114 ASP B N 1
ATOM 2195 C CA . ASP B 1 114 ? -3.885 0.889 11.422 1 96.12 114 ASP B CA 1
ATOM 2196 C C . ASP B 1 114 ? -3.432 0.764 9.969 1 96.12 114 ASP B C 1
ATOM 2198 O O . ASP B 1 114 ? -2.998 -0.308 9.539 1 96.12 114 ASP B O 1
ATOM 2202 N N . HIS B 1 115 ? -3.531 1.835 9.266 1 97.19 115 HIS B N 1
ATOM 2203 C CA . HIS B 1 115 ? -3.305 1.789 7.828 1 97.19 115 HIS B CA 1
ATOM 2204 C C . HIS B 1 115 ? -3.023 3.18 7.27 1 97.19 115 HIS B C 1
ATOM 2206 O O . HIS B 1 115 ? -3.693 4.148 7.637 1 97.19 115 HIS B O 1
ATOM 2212 N N . ILE B 1 116 ? -1.978 3.289 6.469 1 97.94 116 ILE B N 1
ATOM 2213 C CA . ILE B 1 116 ? -1.684 4.531 5.762 1 97.94 116 ILE B CA 1
ATOM 2214 C C . ILE B 1 116 ? -2.055 4.391 4.289 1 97.94 116 ILE B C 1
ATOM 2216 O O . ILE B 1 116 ? -1.702 3.396 3.646 1 97.94 116 ILE B O 1
ATOM 2220 N N . ILE B 1 117 ? -2.793 5.34 3.76 1 97.75 117 ILE B N 1
ATOM 2221 C CA . ILE B 1 117 ? -3.135 5.375 2.342 1 97.75 117 ILE B CA 1
ATOM 2222 C C . ILE B 1 117 ? -2.637 6.68 1.724 1 97.75 117 ILE B C 1
ATOM 2224 O O . ILE B 1 117 ? -3.021 7.766 2.16 1 97.75 117 ILE B O 1
ATOM 2228 N N . MET B 1 118 ? -1.79 6.562 0.732 1 95.62 118 MET B N 1
ATOM 2229 C CA . MET B 1 118 ? -1.237 7.773 0.134 1 95.62 118 MET B CA 1
ATOM 2230 C C . MET B 1 118 ? -1.121 7.629 -1.38 1 95.62 118 MET B C 1
ATOM 2232 O O . MET B 1 118 ? -1.063 6.512 -1.898 1 95.62 118 MET B O 1
ATOM 2236 N N . ALA B 1 119 ? -1.119 8.758 -2.035 1 91 119 ALA B N 1
ATOM 2237 C CA . ALA B 1 119 ? -0.98 8.766 -3.49 1 91 119 ALA B CA 1
ATOM 2238 C C . ALA B 1 119 ? 0.48 8.93 -3.9 1 91 119 ALA B C 1
ATOM 2240 O O . ALA B 1 119 ? 1.282 9.492 -3.148 1 91 119 ALA B O 1
ATOM 2241 N N . SER B 1 120 ? 0.806 8.336 -4.984 1 84.12 120 SER B N 1
ATOM 2242 C CA . SER B 1 120 ? 2.104 8.602 -5.598 1 84.12 120 SER B CA 1
ATOM 2243 C C . SER B 1 120 ? 1.96 9.5 -6.824 1 84.12 120 SER B C 1
ATOM 2245 O O . SER B 1 120 ? 0.916 9.5 -7.48 1 84.12 120 SER B O 1
ATOM 2247 N N . ARG B 1 121 ? 2.705 10.609 -6.98 1 67.38 121 ARG B N 1
ATOM 2248 C CA . ARG B 1 121 ? 2.623 11.633 -8.016 1 67.38 121 ARG B CA 1
ATOM 2249 C C . ARG B 1 121 ? 2.723 11.016 -9.406 1 67.38 121 ARG B C 1
ATOM 2251 O O . ARG B 1 121 ? 2.229 11.586 -10.383 1 67.38 121 ARG B O 1
ATOM 2258 N N . GLY B 1 122 ? 2.721 9.781 -9.562 1 59.62 122 GLY B N 1
ATOM 2259 C CA . GLY B 1 122 ? 2.604 9.117 -10.852 1 59.62 122 GLY B CA 1
ATOM 2260 C C . GLY B 1 122 ? 3.854 9.242 -11.703 1 59.62 122 GLY B C 1
ATOM 2261 O O . GLY B 1 122 ? 4.973 9.18 -11.188 1 59.62 122 GLY B O 1
ATOM 2262 N N . LEU B 1 123 ? 3.646 9.734 -13 1 56.19 123 LEU B N 1
ATOM 2263 C CA . LEU B 1 123 ? 4.582 9.711 -14.117 1 56.19 123 LEU B CA 1
ATOM 2264 C C . LEU B 1 123 ? 5.609 10.828 -13.992 1 56.19 123 LEU B C 1
ATOM 2266 O O . LEU B 1 123 ? 5.262 11.961 -13.648 1 56.19 123 LEU B O 1
ATOM 2270 N N . ASN B 1 124 ? 6.848 10.391 -13.875 1 57.31 124 ASN B N 1
ATOM 2271 C CA . ASN B 1 124 ? 7.887 11.398 -14.062 1 57.31 124 ASN B CA 1
ATOM 2272 C C . ASN B 1 124 ? 7.801 12.047 -15.438 1 57.31 124 ASN B C 1
ATOM 2274 O O . ASN B 1 124 ? 6.883 11.758 -16.203 1 57.31 124 ASN B O 1
ATOM 2278 N N . ALA B 1 125 ? 8.555 13.039 -15.578 1 57.25 125 ALA B N 1
ATOM 2279 C CA . ALA B 1 125 ? 8.609 13.812 -16.828 1 57.25 125 ALA B CA 1
ATOM 2280 C C . ALA B 1 125 ? 8.75 12.883 -18.031 1 57.25 125 ALA B C 1
ATOM 2282 O O . ALA B 1 125 ? 8.367 13.25 -19.141 1 57.25 125 ALA B O 1
ATOM 2283 N N . LEU B 1 126 ? 9.164 11.695 -17.797 1 58.62 126 LEU B N 1
ATOM 2284 C CA . LEU B 1 126 ? 9.414 10.773 -18.906 1 58.62 126 LEU B CA 1
ATOM 2285 C C . LEU B 1 126 ? 8.281 9.773 -19.047 1 58.62 126 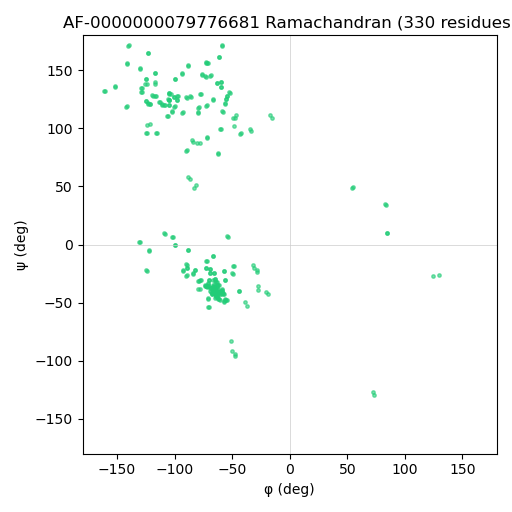LEU B C 1
ATOM 2287 O O . LEU B 1 126 ? 8.344 8.875 -19.891 1 58.62 126 LEU B O 1
ATOM 2291 N N . GLY B 1 127 ? 7.289 9.922 -18.344 1 58.5 127 GLY B N 1
ATOM 2292 C CA . GLY B 1 127 ? 6.102 9.094 -18.484 1 58.5 127 GLY B CA 1
ATOM 2293 C C . GLY B 1 127 ? 6.184 7.789 -17.719 1 58.5 127 GLY B C 1
ATOM 2294 O O . GLY B 1 127 ? 5.43 6.852 -18 1 58.5 127 GLY B O 1
ATOM 2295 N N . ARG B 1 128 ? 7.176 7.797 -16.969 1 59.38 128 ARG B N 1
ATOM 2296 C CA . ARG B 1 128 ? 7.324 6.559 -16.203 1 59.38 128 ARG B CA 1
ATOM 2297 C C . ARG B 1 128 ? 6.793 6.715 -14.789 1 59.38 128 ARG B C 1
ATOM 2299 O O . ARG B 1 128 ? 6.793 7.816 -14.234 1 59.38 128 ARG B O 1
ATOM 2306 N N . THR B 1 129 ? 6.172 5.637 -14.344 1 60.66 129 THR B N 1
ATOM 2307 C CA . THR B 1 129 ? 5.676 5.668 -12.969 1 60.66 129 THR B CA 1
ATOM 2308 C C . THR B 1 129 ? 6.816 5.93 -11.984 1 60.66 129 THR B C 1
ATOM 2310 O O . THR B 1 129 ? 7.867 5.293 -12.062 1 60.66 129 THR B O 1
ATOM 2313 N N . PHE B 1 130 ? 6.738 7.113 -11.328 1 72 130 PHE B N 1
ATOM 2314 C CA . PHE B 1 130 ? 7.734 7.48 -10.336 1 72 130 PHE B CA 1
ATOM 2315 C C . PHE B 1 130 ? 7.086 7.668 -8.969 1 72 130 PHE B C 1
ATOM 2317 O O . PHE B 1 130 ? 6 8.242 -8.859 1 72 130 PHE B O 1
ATOM 2324 N N . MET B 1 131 ? 7.676 6.969 -8.023 1 82.69 131 MET B N 1
ATOM 2325 C CA . MET B 1 131 ? 7.25 7.199 -6.645 1 82.69 131 MET B CA 1
ATOM 2326 C C . MET B 1 131 ? 8.016 8.367 -6.031 1 82.69 131 MET B C 1
ATOM 2328 O O . MET B 1 131 ? 9.234 8.445 -6.141 1 82.69 131 MET B O 1
ATOM 2332 N N . GLY B 1 132 ? 7.301 9.273 -5.516 1 83.12 132 GLY B N 1
ATOM 2333 C CA . GLY B 1 132 ? 7.934 10.391 -4.84 1 83.12 132 GLY B CA 1
ATOM 2334 C C . GLY B 1 132 ? 8.773 9.977 -3.65 1 83.12 132 GLY B C 1
ATOM 2335 O O . GLY B 1 132 ? 8.609 8.875 -3.123 1 83.12 132 GLY B O 1
ATOM 2336 N N . SER B 1 133 ? 9.625 10.836 -3.248 1 87.25 133 SER B N 1
ATOM 2337 C CA . SER B 1 133 ? 10.555 10.57 -2.156 1 87.25 133 SER B CA 1
ATOM 2338 C C . SER B 1 133 ? 9.812 10.328 -0.846 1 87.25 133 SER B C 1
ATOM 2340 O O . SER B 1 133 ? 10.234 9.5 -0.035 1 87.25 133 SER B O 1
ATOM 2342 N N . VAL B 1 134 ? 8.703 11.016 -0.617 1 90.44 134 VAL B N 1
ATOM 2343 C CA . VAL B 1 134 ? 7.957 10.891 0.629 1 90.44 134 VAL B CA 1
ATOM 2344 C C . VAL B 1 134 ? 7.281 9.523 0.69 1 90.44 134 VAL B C 1
ATOM 2346 O O . VAL B 1 134 ? 7.449 8.781 1.663 1 90.44 134 VAL B O 1
ATOM 2349 N N . SER B 1 135 ? 6.512 9.188 -0.356 1 92.56 135 SER B N 1
ATOM 2350 C CA . SER B 1 135 ? 5.848 7.887 -0.376 1 92.56 135 SER B CA 1
ATOM 2351 C C . SER B 1 135 ? 6.855 6.75 -0.295 1 92.56 135 SER B C 1
ATOM 2353 O O . SER B 1 135 ? 6.625 5.754 0.396 1 92.56 135 SER B O 1
ATOM 2355 N N . ASN B 1 136 ? 7.922 6.941 -0.959 1 90.75 136 ASN B N 1
ATOM 2356 C CA . ASN B 1 136 ? 8.977 5.934 -0.925 1 90.75 136 ASN B CA 1
ATOM 2357 C C . ASN B 1 136 ? 9.5 5.723 0.492 1 90.75 136 ASN B C 1
ATOM 2359 O O . ASN B 1 136 ? 9.609 4.586 0.955 1 90.75 136 ASN B O 1
ATOM 2363 N N . TYR B 1 137 ? 9.773 6.777 1.152 1 91.75 137 TYR B N 1
ATOM 2364 C CA . TYR B 1 137 ? 10.289 6.695 2.516 1 91.75 137 TYR B CA 1
ATOM 2365 C C . TYR B 1 137 ? 9.258 6.07 3.449 1 91.75 137 TYR B C 1
ATOM 2367 O O . TYR B 1 137 ? 9.594 5.207 4.266 1 91.75 137 TYR B O 1
ATOM 2375 N N . VAL B 1 138 ? 8.062 6.434 3.34 1 94.44 138 VAL B N 1
ATOM 2376 C CA . VAL B 1 138 ? 7 5.953 4.223 1 94.44 138 VAL B CA 1
ATOM 2377 C C . VAL B 1 138 ? 6.812 4.449 4.031 1 94.44 138 VAL B C 1
ATOM 2379 O O . VAL B 1 138 ? 6.754 3.699 5.008 1 94.44 138 VAL B O 1
ATOM 2382 N N . VAL B 1 139 ? 6.773 4.008 2.818 1 93.62 139 VAL B N 1
ATOM 2383 C CA . VAL B 1 139 ? 6.535 2.594 2.562 1 93.62 139 VAL B CA 1
ATOM 2384 C C . VAL B 1 139 ? 7.695 1.766 3.107 1 93.62 139 VAL B C 1
ATOM 2386 O O . VAL B 1 139 ? 7.496 0.651 3.598 1 93.62 139 VAL B O 1
ATOM 2389 N N . HIS B 1 140 ? 8.852 2.291 3.145 1 90.81 140 HIS B N 1
ATOM 2390 C CA . HIS B 1 140 ? 10.039 1.562 3.564 1 90.81 140 HIS B CA 1
ATOM 2391 C C . HIS B 1 140 ? 10.156 1.522 5.082 1 90.81 140 HIS B C 1
ATOM 2393 O O . HIS B 1 140 ? 10.75 0.596 5.641 1 90.81 140 HIS B O 1
ATOM 2399 N N . HIS B 1 141 ? 9.508 2.447 5.738 1 91.06 141 HIS B N 1
ATOM 2400 C CA . HIS B 1 141 ? 9.82 2.594 7.156 1 91.06 141 HIS B CA 1
ATOM 2401 C C . HIS B 1 141 ? 8.57 2.416 8.016 1 91.06 141 HIS B C 1
ATOM 2403 O O . HIS B 1 141 ? 8.664 2.387 9.242 1 91.06 141 HIS B O 1
ATOM 2409 N N . SER B 1 142 ? 7.473 2.287 7.367 1 92.94 142 SER B N 1
ATOM 2410 C CA . SER B 1 142 ? 6.23 2.154 8.125 1 92.94 142 SER B CA 1
ATOM 2411 C C . SER B 1 142 ? 6.176 0.828 8.875 1 92.94 142 SER B C 1
ATOM 2413 O O . SER B 1 142 ? 6.598 -0.205 8.344 1 92.94 142 SER B O 1
ATOM 2415 N N . THR B 1 143 ? 5.547 0.863 10.078 1 89.62 143 THR B N 1
ATOM 2416 C CA . THR B 1 143 ? 5.316 -0.347 10.859 1 89.62 143 THR B CA 1
ATOM 2417 C C . THR B 1 143 ? 3.885 -0.843 10.68 1 89.62 143 THR B C 1
ATOM 2419 O O . THR B 1 143 ? 3.496 -1.859 11.258 1 89.62 143 THR B O 1
ATOM 2422 N N . VAL B 1 144 ? 3.109 -0.16 9.914 1 93.31 144 VAL B N 1
ATOM 2423 C CA . VAL B 1 144 ? 1.741 -0.551 9.594 1 93.31 144 VAL B CA 1
ATOM 2424 C C . VAL B 1 144 ? 1.581 -0.671 8.078 1 93.31 144 VAL B C 1
ATOM 2426 O O . VAL B 1 144 ? 2.406 -0.159 7.316 1 93.31 144 VAL B O 1
ATOM 2429 N N . PRO B 1 145 ? 0.528 -1.297 7.598 1 95.62 145 PRO B N 1
ATOM 2430 C CA . PRO B 1 145 ? 0.314 -1.403 6.152 1 95.62 145 PRO B CA 1
ATOM 2431 C C . PRO B 1 145 ? 0.199 -0.042 5.473 1 95.62 145 PRO B C 1
ATOM 2433 O O . PRO B 1 145 ? -0.386 0.887 6.035 1 95.62 145 PRO B O 1
ATOM 2436 N N . VAL B 1 146 ? 0.816 0.03 4.277 1 96.88 146 VAL B N 1
ATOM 2437 C CA . VAL B 1 146 ? 0.753 1.247 3.475 1 96.88 146 VAL B CA 1
ATOM 2438 C C . VAL B 1 146 ? 0.205 0.923 2.086 1 96.88 146 VAL B C 1
ATOM 2440 O O . VAL B 1 146 ? 0.698 0.016 1.412 1 96.88 146 VAL B O 1
ATOM 2443 N N . THR B 1 147 ? -0.85 1.595 1.744 1 97.31 147 THR B N 1
ATOM 2444 C CA . THR B 1 147 ? -1.338 1.524 0.371 1 97.31 147 THR B CA 1
ATOM 2445 C C . THR B 1 147 ? -0.857 2.727 -0.436 1 97.31 147 THR B C 1
ATOM 2447 O O . THR B 1 147 ? -1.059 3.873 -0.031 1 97.31 147 THR B O 1
ATOM 2450 N N . VAL B 1 148 ? -0.213 2.455 -1.509 1 96 148 VAL B N 1
ATOM 2451 C CA . VAL B 1 148 ? 0.202 3.49 -2.449 1 96 148 VAL B CA 1
ATOM 2452 C C . VAL B 1 148 ? -0.7 3.461 -3.682 1 96 148 VAL B C 1
ATOM 2454 O O . VAL B 1 148 ? -0.776 2.447 -4.379 1 96 148 VAL B O 1
ATOM 2457 N N . VAL B 1 149 ? -1.372 4.566 -3.922 1 94.38 149 VAL B N 1
ATOM 2458 C CA . VAL B 1 149 ? -2.295 4.691 -5.047 1 94.38 149 VAL B CA 1
ATOM 2459 C C . VAL B 1 149 ? -1.631 5.477 -6.176 1 94.38 149 VAL B C 1
ATOM 2461 O O . VAL B 1 149 ? -1.324 6.66 -6.016 1 94.38 149 VAL B O 1
ATOM 2464 N N . PRO B 1 150 ? -1.405 4.797 -7.285 1 89.5 150 PRO B N 1
ATOM 2465 C CA . PRO B 1 150 ? -0.744 5.504 -8.383 1 89.5 150 PRO B CA 1
ATOM 2466 C C . PRO B 1 150 ? -1.661 6.508 -9.078 1 89.5 150 PRO B C 1
ATOM 2468 O O . PRO B 1 150 ? -2.879 6.309 -9.125 1 89.5 150 PRO B O 1
ATOM 2471 N N . CYS B 1 151 ? -1.042 7.59 -9.477 1 78.56 151 CYS B N 1
ATOM 2472 C CA . CYS B 1 151 ? -1.774 8.555 -10.297 1 78.56 151 CYS B CA 1
ATOM 2473 C C . CYS B 1 151 ? -1.992 8.016 -11.703 1 78.56 151 CYS B C 1
ATOM 2475 O O . CYS B 1 151 ? -1.065 7.488 -12.32 1 78.56 151 CYS B O 1
ATOM 2477 N N . PRO B 1 152 ? -3.371 7.898 -12.047 1 66.88 152 PRO B N 1
ATOM 2478 C CA . PRO B 1 152 ? -3.637 7.371 -13.383 1 66.88 152 PRO B CA 1
ATOM 2479 C C . PRO B 1 152 ? -2.926 8.156 -14.484 1 66.88 152 PRO B C 1
ATOM 2481 O O . PRO B 1 152 ? -2.668 9.352 -14.32 1 66.88 152 PRO B O 1
ATOM 2484 N N . ASN B 1 153 ? -2.234 7.391 -15.273 1 57.31 153 ASN B N 1
ATOM 2485 C CA . ASN B 1 153 ? -1.749 8.078 -16.469 1 57.31 153 ASN B CA 1
ATOM 2486 C C . ASN B 1 153 ? -2.895 8.703 -17.25 1 57.31 153 ASN B C 1
ATOM 2488 O O . ASN B 1 153 ? -4.031 8.234 -17.188 1 57.31 153 ASN B O 1
ATOM 2492 N N . GLU B 1 154 ? -2.861 10.016 -17.453 1 53.06 154 GLU B N 1
ATOM 2493 C CA . GLU B 1 154 ? -3.863 10.68 -18.297 1 53.06 154 GLU B CA 1
ATOM 2494 C C . GLU B 1 154 ? -4.562 9.688 -19.219 1 53.06 154 GLU B C 1
ATOM 2496 O O . GLU B 1 154 ? -5.754 9.836 -19.5 1 53.06 154 GLU B O 1
ATOM 2501 N N . ASP B 1 155 ? -3.902 8.789 -19.812 1 46.78 155 ASP B N 1
ATOM 2502 C CA . ASP B 1 155 ? -4.527 8.055 -20.906 1 46.78 155 ASP B CA 1
ATOM 2503 C C . ASP B 1 155 ? -5.262 6.82 -20.406 1 46.78 155 ASP B C 1
ATOM 2505 O O . ASP B 1 155 ? -6.074 6.234 -21.125 1 46.78 155 ASP B O 1
ATOM 2509 N N . LYS B 1 156 ? -4.871 6.309 -19.344 1 47.25 156 LYS B N 1
ATOM 2510 C CA . LYS B 1 156 ? -5.617 5.09 -19.047 1 47.25 156 LYS B CA 1
ATOM 2511 C C . LYS B 1 156 ? -6.27 5.184 -17.656 1 47.25 156 LYS B C 1
ATOM 2513 O O . LYS B 1 156 ? -5.59 5.426 -16.672 1 47.25 156 LYS B O 1
ATOM 2518 N N . PRO B 1 157 ? -7.629 5.449 -17.641 1 42.66 157 PRO B N 1
ATOM 2519 C CA . PRO B 1 157 ? -8.328 5.531 -16.359 1 42.66 157 PRO B CA 1
ATOM 2520 C C . PRO B 1 157 ? -7.984 4.379 -15.43 1 42.66 157 PRO B C 1
ATOM 2522 O O . PRO B 1 157 ? -7.664 3.277 -15.883 1 42.66 157 PRO B O 1
ATOM 2525 N N . THR B 1 158 ? -7.305 4.629 -14.383 1 47.88 158 THR B N 1
ATOM 2526 C CA . THR B 1 158 ? -7.09 3.561 -13.414 1 47.88 158 THR B CA 1
ATOM 2527 C C . THR B 1 158 ? -8.312 2.643 -13.344 1 47.88 158 THR B C 1
ATOM 2529 O O . THR B 1 158 ? -9.438 3.113 -13.219 1 47.88 158 THR B O 1
ATOM 2532 N N . ARG B 1 159 ? -8.359 1.655 -13.883 1 39.66 159 ARG B N 1
ATOM 2533 C CA . ARG B 1 159 ? -9.43 0.67 -13.758 1 39.66 159 ARG B CA 1
ATOM 2534 C C . ARG B 1 159 ? -9.742 0.38 -12.289 1 39.66 159 ARG B C 1
ATOM 2536 O O . ARG B 1 159 ? -8.836 0.229 -11.477 1 39.66 159 ARG B O 1
ATOM 2543 N N . GLY B 1 160 ? -11 0.898 -11.828 1 42.44 160 GLY B N 1
ATOM 2544 C CA . GLY B 1 160 ? -11.617 0.751 -10.516 1 42.44 160 GLY B CA 1
ATOM 2545 C C . GLY B 1 160 ? -11.953 2.078 -9.859 1 42.44 160 GLY B C 1
ATOM 2546 O O . GLY B 1 160 ? -12.484 2.111 -8.75 1 42.44 160 GLY B O 1
ATOM 2547 N N . PHE B 1 161 ? -11.078 3.104 -10.336 1 40.53 161 PHE B N 1
ATOM 2548 C CA . PHE B 1 161 ? -11.445 4.324 -9.633 1 40.53 161 PHE B CA 1
ATOM 2549 C C . PHE B 1 161 ? -12.602 5.027 -10.328 1 40.53 161 PHE B C 1
ATOM 2551 O O . PHE B 1 161 ? -12.445 5.527 -11.445 1 40.53 161 PHE B O 1
ATOM 2558 N N . ARG B 1 162 ? -13.766 4.742 -9.992 1 36.19 162 ARG B N 1
ATOM 2559 C CA . ARG B 1 162 ? -14.867 5.598 -10.43 1 36.19 162 ARG B CA 1
ATOM 2560 C C . ARG B 1 162 ? -14.602 7.055 -10.07 1 36.19 162 ARG B C 1
ATOM 2562 O O . ARG B 1 162 ? -13.969 7.348 -9.055 1 36.19 162 ARG B O 1
ATOM 2569 N N . ARG B 1 163 ? -14.75 8.016 -10.984 1 32.84 163 ARG B N 1
ATOM 2570 C CA . ARG B 1 163 ? -14.562 9.469 -10.93 1 32.84 163 ARG B CA 1
ATOM 2571 C C . ARG B 1 163 ? -15.133 10.047 -9.648 1 32.84 163 ARG B C 1
ATOM 2573 O O . ARG B 1 163 ? -16.328 9.914 -9.375 1 32.84 163 ARG B O 1
ATOM 2580 N N . PHE B 1 164 ? -14.336 10.219 -8.672 1 31.72 164 PHE B N 1
ATOM 2581 C CA . PHE B 1 164 ? -14.766 10.82 -7.41 1 31.72 164 PHE B CA 1
ATOM 2582 C C . PHE B 1 164 ? -14.812 12.344 -7.531 1 31.72 164 PHE B C 1
ATOM 2584 O O . PHE B 1 164 ? -13.781 12.992 -7.699 1 31.72 164 PHE B O 1
ATOM 2591 N N . SER B 1 165 ? -15.906 12.828 -7.961 1 33.56 165 SER B N 1
ATOM 2592 C CA . SER B 1 165 ? -16.094 14.273 -7.938 1 33.56 165 SER B CA 1
ATOM 2593 C C . SER B 1 165 ? -16.281 14.789 -6.512 1 33.56 165 SER B C 1
ATOM 2595 O O . SER B 1 165 ? -17.219 14.398 -5.816 1 33.56 165 SER B O 1
ATOM 2597 N N . LEU B 1 166 ? -15.219 15.188 -5.867 1 34.28 166 LEU B N 1
ATOM 2598 C CA . LEU B 1 166 ? -15.438 15.953 -4.645 1 34.28 166 LEU B CA 1
ATOM 2599 C C . LEU B 1 166 ? -16.172 17.266 -4.941 1 34.28 166 LEU B C 1
ATOM 2601 O O . LEU B 1 166 ? -15.664 18.094 -5.699 1 34.28 166 LEU B O 1
ATOM 2605 N N . HIS B 1 167 ? -17.469 17.219 -5.141 1 34.12 167 HIS B N 1
ATOM 2606 C CA . HIS B 1 167 ? -18.156 18.5 -5.191 1 34.12 167 HIS B CA 1
ATOM 2607 C C . HIS B 1 167 ? -17.906 19.328 -3.93 1 34.12 167 HIS B C 1
ATOM 2609 O O . HIS B 1 167 ? -17.734 18.766 -2.846 1 34.12 167 HIS B O 1
#

Radius of gyration: 22.63 Å; Cα contacts (8 Å, |Δi|>4): 574; chains: 2; bounding box: 52×81×41 Å

Sequence (334 aa):
MGRTILVPIDPSETCKLALKFYTDNLFNKDDTLIFLHVIDPTSKKMVGEEKKEELRDNSVSNITAQRVLDNGKALTHKYLAWGRDVGINVKAFVQSDAKSAVAILNVAREHCVDHIIMASRGLNALGRTFMGSVSNYVVHHSTVPVTVVPCPNEDKPTRGFRRFSLHMGRTILVPIDPSETCKLALKFYTDNLFNKDDTLIFLHVIDPTSKKMVGEEKKEELRDNSVSNITAQRVLDNGKALTHKYLAWGRDVGINVKAFVQSDAKSAVAILNVAREHCVDHIIMASRGLNALGRTFMGSVSNYVVHHSTVPVTVVPCPNEDKPTRGFRRFSLH

InterPro domains:
  IPR006015 Universal stress protein A family [PR01438] (2-20)
  IPR006015 Universal stress protein A family [PR01438] (110-122)
  IPR006015 Universal stress protein A family [PR01438] (128-150)
  IPR006016 UspA [PF00582] (3-150)
  IPR014729 Rossmann-like alpha/beta/alpha sandwich fold [G3DSA:3.40.50.620] (1-159)